Protein AF-A0A317CAL4-F1 (afdb_monomer_lite)

Radius of gyration: 33.42 Å; chains: 1; bounding box: 86×34×108 Å

Organism: NCBI:txid1481894

pLDDT: mean 88.83, std 11.54, range [47.25, 98.62]

Sequence (307 aa):
MHLQRAILRLLISVVLMLSISSIATANECLAYAHKSVEQNSRNLFNQCGFHGSQWSSDFNRWNTECNSMSGRDRRHRLQMREGFLSQCPTVAYSGAGRNYQRKLSLALLKAVQEGSLRRTELLVQAGANLSAQPQWLPASPLYTAIKSKSYHLVRFLLRNGAKSHLLANGEMNMLSLLLQSQDTNYAMFEFLLQNGANPNLLGKQADVDYPLVIAAAKGDFRSADLLLRYKADPNLYLGRSALQLAVEQDHYPLSRALIQRGANPNLGIGGKRCDGIMALDLAFRNAQERVVDLLMDNHALAQRECH

Secondary structure (DSSP, 8-state):
-HHHHHHHHHHHHHHHHHHHHHHHHHHHHHHHHHHHHHHHHHHHHTT----STT----HHHHHHHHHTS-HHHHHHHHHHHHHHHHTS-----SSS-HHHHHHHHHHHHHHHHTT-HHHHHHHHHTT--SS---TTSSS-HHHHHHHTT-HHHHHHHHHTT--TT---TTPPPHHHHHHTSSS--HHHHHHHHHTT--TT---SSTTPPPHHHHHHHTT-HHHHHHHHHTT--TT-EESEEHHHHHHHTT-HHHHHHHHHTT--TTB-GGG-BT-SS-HHHHHHHTT-HHHHHHHHTTTPPPGGGG-

Foldseek 3Di:
DVVVVVVVVVVVVVVVVVVVVVVVLLVVQLVLLVLQLVLLLLCQQLVLVDDDPSHDNDSVVSSVVSVVDDPVVSVVSSVVSVVSSVPGDDDDDDPDGPVRLVVLLQQLLVCLLVLNPPSNVVSVVVPRDQADQDQPRQFRSLLSNLLVVSVVSNVVSLVSPHDQLRTYAQDFRSLLSQLPDPDRPLVSNLVNLVSPRQQQDGHNRPPRAGNLLSCLLVLVQSSNVSSLVSPNDQLGDDQDTSLLSNLLVVSLVSNLVSLVSPNDQQQAGPRDGLYHDGSLNSCVVVVVVSSNVSCVVSPRDDSVRSD

InterPro domains:
  IPR002110 Ankyrin repeat [PF12796] (183-267)
  IPR002110 Ankyrin repeat [PS50088] (238-266)
  IPR002110 Ankyrin repeat [SM00248] (103-132)
  IPR002110 Ankyrin repeat [SM00248] (137-166)
  IPR002110 Ankyrin repeat [SM00248] (170-201)
  IPR002110 Ankyrin repeat [SM00248] (207-236)
  IPR002110 Ankyrin repeat [SM00248] (238-267)
  IPR002110 Ankyrin repeat [SM00248] (275-305)
  IPR036770 Ankyrin repeat-containing domain superfamily [G3DSA:1.25.40.20] (76-183)
  IPR036770 Ankyrin repeat-containing domain superfamily [G3DSA:1.25.40.20] (184-305)
  IPR036770 Ankyrin repeat-containing domain superfamily [SSF48403] (106-299)

Structure (mmCIF, N/CA/C/O backbone):
data_AF-A0A317CAL4-F1
#
_entry.id   AF-A0A317CAL4-F1
#
loop_
_atom_site.group_PDB
_atom_site.id
_atom_site.type_symbol
_atom_site.label_atom_id
_atom_site.label_alt_id
_atom_site.label_comp_id
_atom_site.label_asym_id
_atom_site.label_entity_id
_atom_site.label_seq_id
_atom_site.pdbx_PDB_ins_code
_atom_site.Cartn_x
_atom_site.Cartn_y
_atom_site.Cartn_z
_atom_site.occupancy
_atom_site.B_iso_or_equiv
_atom_site.auth_seq_id
_atom_site.auth_comp_id
_atom_site.auth_asym_id
_atom_site.auth_atom_id
_atom_site.pdbx_PDB_model_num
ATOM 1 N N . MET A 1 1 ? -62.251 -3.854 73.706 1.00 58.09 1 MET A N 1
ATOM 2 C CA . MET A 1 1 ? -61.411 -4.761 72.879 1.00 58.09 1 MET A CA 1
ATOM 3 C C . MET A 1 1 ? -61.603 -4.621 71.363 1.00 58.09 1 MET A C 1
ATOM 5 O O . MET A 1 1 ? -60.605 -4.684 70.655 1.00 58.09 1 MET A O 1
ATOM 9 N N . HIS A 1 2 ? -62.816 -4.418 70.828 1.00 60.06 2 HIS A N 1
ATOM 10 C CA . HIS A 1 2 ? -63.022 -4.310 69.368 1.00 60.06 2 HIS A CA 1
ATOM 11 C C . HIS A 1 2 ? -62.408 -3.052 68.722 1.00 60.06 2 HIS A C 1
ATOM 13 O O . HIS A 1 2 ? -61.830 -3.153 67.642 1.00 60.06 2 HIS A O 1
ATOM 19 N N . LEU A 1 3 ? -62.439 -1.902 69.405 1.00 60.44 3 LEU A N 1
ATOM 20 C CA . LEU A 1 3 ? -61.910 -0.637 68.876 1.00 60.44 3 LEU A CA 1
ATOM 21 C C . LEU A 1 3 ? -60.375 -0.651 68.705 1.00 60.44 3 LEU A C 1
ATOM 23 O O . LEU A 1 3 ? -59.865 -0.259 67.661 1.00 60.44 3 LEU A O 1
ATOM 27 N N . GLN A 1 4 ? -59.630 -1.198 69.674 1.00 63.25 4 GLN A N 1
ATOM 28 C CA . GLN A 1 4 ? -58.164 -1.332 69.588 1.00 63.25 4 GLN A CA 1
ATOM 29 C C . GLN A 1 4 ? -57.713 -2.280 68.466 1.00 63.25 4 GLN A C 1
ATOM 31 O O . GLN A 1 4 ? -56.724 -2.004 67.791 1.00 63.25 4 GLN A O 1
ATOM 36 N N . ARG A 1 5 ? -58.447 -3.376 68.219 1.00 70.00 5 ARG A N 1
ATOM 37 C CA . ARG A 1 5 ? -58.147 -4.301 67.111 1.00 70.00 5 ARG A CA 1
ATOM 38 C C . ARG A 1 5 ? -58.426 -3.673 65.741 1.00 70.00 5 ARG A C 1
ATOM 40 O O . ARG A 1 5 ? -57.700 -3.962 64.795 1.00 70.00 5 ARG A O 1
ATOM 47 N N . ALA A 1 6 ? -59.440 -2.812 65.638 1.00 70.12 6 ALA A N 1
ATOM 48 C CA . ALA A 1 6 ? -59.736 -2.068 64.415 1.00 70.12 6 ALA A CA 1
ATOM 49 C C . ALA A 1 6 ? -58.657 -1.013 64.113 1.00 70.12 6 ALA A C 1
ATOM 51 O O . ALA A 1 6 ? -58.163 -0.958 62.991 1.00 70.12 6 ALA A O 1
ATOM 52 N N . ILE A 1 7 ? -58.220 -0.254 65.125 1.00 72.38 7 ILE A N 1
ATOM 53 C CA . ILE A 1 7 ? -57.153 0.753 64.991 1.00 72.38 7 ILE A CA 1
ATOM 54 C C . ILE A 1 7 ? -55.815 0.097 64.617 1.00 72.38 7 ILE A C 1
ATOM 56 O O . ILE A 1 7 ? -55.132 0.575 63.717 1.00 72.38 7 ILE A O 1
ATOM 60 N N . LEU A 1 8 ? -55.464 -1.035 65.238 1.00 74.06 8 LEU A N 1
ATOM 61 C CA . LEU A 1 8 ? -54.232 -1.763 64.917 1.00 74.06 8 LEU A CA 1
ATOM 62 C C . LEU A 1 8 ? -54.233 -2.302 63.476 1.00 74.06 8 LEU A C 1
ATOM 64 O O . LEU A 1 8 ? -53.225 -2.201 62.784 1.00 74.06 8 LEU A O 1
ATOM 68 N N . ARG A 1 9 ? -55.369 -2.824 62.989 1.00 74.56 9 ARG A N 1
ATOM 69 C CA . ARG A 1 9 ? -55.514 -3.248 61.584 1.00 74.56 9 ARG A CA 1
ATOM 70 C C . ARG A 1 9 ? -55.401 -2.070 60.617 1.00 74.56 9 ARG A C 1
ATOM 72 O O . ARG A 1 9 ? -54.756 -2.213 59.581 1.00 74.56 9 ARG A O 1
ATOM 79 N N . LEU A 1 10 ? -55.969 -0.913 60.968 1.00 73.62 10 LEU A N 1
ATOM 80 C CA . LEU A 1 10 ? -55.850 0.304 60.165 1.00 73.62 10 LEU A CA 1
ATOM 81 C C . LEU A 1 10 ? -54.387 0.770 60.088 1.00 73.62 10 LEU A C 1
ATOM 83 O O . LEU A 1 10 ? -53.880 0.994 58.993 1.00 73.62 10 LEU A O 1
ATOM 87 N N . LEU A 1 11 ? -53.682 0.821 61.223 1.00 71.81 11 LEU A N 1
ATOM 88 C CA . LEU A 1 11 ? -52.267 1.203 61.297 1.00 71.81 11 LEU A CA 1
ATOM 89 C C . LEU A 1 11 ? -51.365 0.256 60.497 1.00 71.81 11 LEU A C 1
ATOM 91 O O . LEU A 1 11 ? -50.525 0.723 59.733 1.00 71.81 11 LEU A O 1
ATOM 95 N N . ILE A 1 12 ? -51.573 -1.061 60.601 1.00 73.88 12 ILE A N 1
ATOM 96 C CA . ILE A 1 12 ? -50.824 -2.050 59.810 1.00 73.88 12 ILE A CA 1
ATOM 97 C C . ILE A 1 12 ? -51.098 -1.857 58.312 1.00 73.88 12 ILE A C 1
ATOM 99 O O . ILE A 1 12 ? -50.160 -1.870 57.520 1.00 73.88 12 ILE A O 1
ATOM 103 N N . SER A 1 13 ? -52.354 -1.617 57.917 1.00 69.19 13 SER A N 1
ATOM 104 C CA . SER A 1 13 ? -52.702 -1.380 56.509 1.00 69.19 13 SER A CA 1
ATOM 105 C C . SER A 1 13 ? -52.075 -0.098 55.948 1.00 69.19 13 SER A C 1
ATOM 107 O O . SER A 1 13 ? -51.571 -0.108 54.829 1.00 69.19 13 SER A O 1
ATOM 109 N N . VAL A 1 14 ? -52.021 0.979 56.739 1.00 71.56 14 VAL A N 1
ATOM 110 C CA . VAL A 1 14 ? -51.384 2.247 56.355 1.00 71.56 14 VAL A CA 1
ATOM 111 C C . VAL A 1 14 ? -49.869 2.081 56.232 1.00 71.56 14 VAL A C 1
ATOM 113 O O . VAL A 1 14 ? -49.293 2.532 55.247 1.00 71.56 14 VAL A O 1
ATOM 116 N N . VAL A 1 15 ? -49.219 1.379 57.166 1.00 68.50 15 VAL A N 1
ATOM 117 C CA . VAL A 1 15 ? -47.773 1.100 57.099 1.00 68.50 15 VAL A CA 1
ATOM 118 C C . VAL A 1 15 ? -47.421 0.212 55.899 1.00 68.50 15 VAL A C 1
ATOM 120 O O . VAL A 1 15 ? -46.438 0.496 55.218 1.00 68.50 15 VAL A O 1
ATOM 123 N N . LEU A 1 16 ? -48.231 -0.809 55.589 1.00 59.00 16 LEU A N 1
ATOM 124 C CA . LEU A 1 16 ? -48.056 -1.632 54.383 1.00 59.00 16 LEU A CA 1
ATOM 125 C C . LEU A 1 16 ? -48.268 -0.828 53.093 1.00 59.00 16 LEU A C 1
ATOM 127 O O . LEU A 1 16 ? -47.503 -0.979 52.148 1.00 59.00 16 LEU A O 1
ATOM 131 N N . MET A 1 17 ? -49.270 0.050 53.037 1.00 55.06 17 MET A N 1
ATOM 132 C CA . MET A 1 17 ? -49.487 0.912 51.869 1.00 55.06 17 MET A CA 1
ATOM 133 C C . MET A 1 17 ? -48.325 1.892 51.663 1.00 55.06 17 MET A C 1
ATOM 135 O O . MET A 1 17 ? -47.863 2.078 50.538 1.00 55.06 17 MET A O 1
ATOM 139 N N . LEU A 1 18 ? -47.806 2.471 52.749 1.00 53.91 18 LEU A N 1
ATOM 140 C CA . LEU A 1 18 ? -46.645 3.360 52.708 1.00 53.91 18 LEU A CA 1
ATOM 141 C C . LEU A 1 18 ? -45.375 2.617 52.264 1.00 53.91 18 LEU A C 1
ATOM 143 O O . LEU A 1 18 ? -44.634 3.145 51.436 1.00 53.91 18 LEU A O 1
ATOM 147 N N . SER A 1 19 ? -45.144 1.383 52.726 1.00 55.88 19 SER A N 1
ATOM 148 C CA . SER A 1 19 ? -43.979 0.585 52.317 1.00 55.88 19 SER A CA 1
ATOM 149 C C . SER A 1 19 ? -44.072 0.066 50.878 1.00 55.88 19 SER A C 1
ATOM 151 O O . SER A 1 19 ? -43.083 0.083 50.150 1.00 55.88 19 SER A O 1
ATOM 153 N N . ILE A 1 20 ? -45.260 -0.323 50.409 1.00 61.06 20 ILE A N 1
ATOM 154 C CA . ILE A 1 20 ? -45.479 -0.696 49.002 1.00 61.06 20 ILE A CA 1
ATOM 155 C C . ILE A 1 20 ? -45.262 0.523 48.094 1.00 61.06 20 ILE A C 1
ATOM 157 O O . ILE A 1 20 ? -44.625 0.409 47.045 1.00 61.06 20 ILE A O 1
ATOM 161 N N . SER A 1 21 ? -45.730 1.703 48.515 1.00 61.78 21 SER A N 1
ATOM 162 C CA . SER A 1 21 ? -45.543 2.942 47.756 1.00 61.78 21 SER A CA 1
ATOM 163 C C . SER A 1 21 ? -44.073 3.369 47.659 1.00 61.78 21 SER A C 1
ATOM 165 O O . SER A 1 21 ? -43.652 3.830 46.601 1.00 61.78 21 SER A O 1
ATOM 167 N N . SER A 1 22 ? -43.265 3.157 48.706 1.00 61.97 22 SER A N 1
ATOM 168 C CA . SER A 1 22 ? -41.837 3.502 48.699 1.00 61.97 22 SER A CA 1
ATOM 169 C C . SER A 1 22 ? -40.988 2.534 47.867 1.00 61.97 22 SER A C 1
ATOM 171 O O . SER A 1 22 ? -40.046 2.954 47.197 1.00 61.97 22 SER A O 1
ATOM 173 N N . ILE A 1 23 ? -41.342 1.247 47.839 1.00 66.50 23 ILE A N 1
ATOM 174 C CA . ILE A 1 23 ? -40.688 0.253 46.973 1.00 66.50 23 ILE A CA 1
ATOM 175 C C . ILE A 1 23 ? -41.034 0.517 45.499 1.00 66.50 23 ILE A C 1
ATOM 177 O O . ILE A 1 23 ? -40.165 0.441 44.628 1.00 66.50 23 ILE A O 1
ATOM 181 N N . ALA A 1 24 ? -42.290 0.874 45.210 1.00 66.81 24 ALA A N 1
ATOM 182 C CA . ALA A 1 24 ? -42.723 1.218 43.859 1.00 66.81 24 ALA A CA 1
ATOM 183 C C . ALA A 1 24 ? -41.987 2.457 43.319 1.00 66.81 24 ALA A C 1
ATOM 185 O O . ALA A 1 24 ? -41.484 2.432 42.195 1.00 66.81 24 ALA A O 1
ATOM 186 N N . THR A 1 25 ? -41.845 3.516 44.124 1.00 67.38 25 THR A N 1
ATOM 187 C CA . THR A 1 25 ? -41.117 4.726 43.712 1.00 67.38 25 THR A CA 1
ATOM 188 C C . THR A 1 25 ? -39.615 4.492 43.552 1.00 67.38 25 THR A C 1
ATOM 190 O O . THR A 1 25 ? -39.025 5.039 42.619 1.00 67.38 25 THR A O 1
ATOM 193 N N . ALA A 1 26 ? -38.999 3.644 44.383 1.00 73.62 26 ALA A N 1
ATOM 194 C CA . ALA A 1 26 ? -37.596 3.257 44.235 1.00 73.62 26 ALA A CA 1
ATOM 195 C C . ALA A 1 26 ? -37.335 2.529 42.902 1.00 73.62 26 ALA A C 1
ATOM 197 O O . ALA A 1 26 ? -36.400 2.875 42.177 1.00 73.62 26 ALA A O 1
ATOM 198 N N . ASN A 1 27 ? -38.202 1.583 42.526 1.00 81.06 27 ASN A N 1
ATOM 199 C CA . ASN A 1 27 ? -38.099 0.870 41.249 1.00 81.06 27 ASN A CA 1
ATOM 200 C C . ASN A 1 27 ? -38.297 1.798 40.041 1.00 81.06 27 ASN A C 1
ATOM 202 O O . ASN A 1 27 ? -37.584 1.684 39.040 1.00 81.06 27 ASN A O 1
ATOM 206 N N . GLU A 1 28 ? -39.218 2.760 40.136 1.00 87.62 28 GLU A N 1
ATOM 207 C CA . GLU A 1 28 ? -39.400 3.776 39.095 1.00 87.62 28 GLU A CA 1
ATOM 208 C C . GLU A 1 28 ? -38.169 4.674 38.925 1.00 87.62 28 GLU A C 1
ATOM 210 O O . GLU A 1 28 ? -37.830 5.041 37.796 1.00 87.62 28 GLU A O 1
ATOM 215 N N . CYS A 1 29 ? -37.485 5.022 40.017 1.00 94.06 29 CYS A N 1
ATOM 216 C CA . CYS A 1 29 ? -36.305 5.877 39.950 1.00 94.06 29 CYS A CA 1
ATOM 217 C C . CYS A 1 29 ? -35.072 5.186 39.391 1.00 94.06 29 CYS A C 1
ATOM 219 O O . CYS A 1 29 ? -34.367 5.785 38.574 1.00 94.06 29 CYS A O 1
ATOM 221 N N . LEU A 1 30 ? -34.888 3.904 39.704 1.00 92.06 30 LEU A N 1
ATOM 222 C CA . LEU A 1 30 ? -33.886 3.079 39.036 1.00 92.06 30 LEU A CA 1
ATOM 223 C C . LEU A 1 30 ? -34.150 3.024 37.525 1.00 92.06 30 LEU A C 1
ATOM 225 O O . LEU A 1 30 ? -33.249 3.280 36.724 1.00 92.06 30 LEU A O 1
ATOM 229 N N . ALA A 1 31 ? -35.400 2.775 37.119 1.00 91.12 31 ALA A N 1
ATOM 230 C CA . ALA A 1 31 ? -35.775 2.730 35.707 1.00 91.12 31 ALA A CA 1
ATOM 231 C C . ALA A 1 31 ? -35.558 4.079 34.994 1.00 91.12 31 ALA A C 1
ATOM 233 O O . ALA A 1 31 ? -35.037 4.118 33.874 1.00 91.12 31 ALA A O 1
ATOM 234 N N . TYR A 1 32 ? -35.914 5.194 35.640 1.00 95.75 32 TYR A N 1
ATOM 235 C CA . TYR A 1 32 ? -35.657 6.539 35.121 1.00 95.75 32 TYR A CA 1
ATOM 236 C C . TYR A 1 32 ? -34.156 6.803 34.950 1.00 95.75 32 TYR A C 1
ATOM 238 O O . TYR A 1 32 ? -33.738 7.318 33.908 1.00 95.75 32 TYR A O 1
ATOM 246 N N . ALA A 1 33 ? -33.339 6.440 35.940 1.00 94.69 33 ALA A N 1
ATOM 247 C CA . ALA A 1 33 ? -31.897 6.643 35.904 1.00 94.69 33 ALA A CA 1
ATOM 248 C C . ALA A 1 33 ? -31.228 5.826 34.790 1.00 94.69 33 ALA A C 1
ATOM 250 O O . ALA A 1 33 ? -30.445 6.379 34.016 1.00 94.69 33 ALA A O 1
ATOM 251 N N . HIS A 1 34 ? -31.604 4.553 34.625 1.00 90.31 34 HIS A N 1
ATOM 252 C CA . HIS A 1 34 ? -31.101 3.717 33.532 1.00 90.31 34 HIS A CA 1
ATOM 253 C C . HIS A 1 34 ? -31.429 4.302 32.157 1.00 90.31 34 HIS A C 1
ATOM 255 O O . HIS A 1 34 ? -30.517 4.528 31.359 1.00 90.31 34 HIS A O 1
ATOM 261 N N . LYS A 1 35 ? -32.702 4.640 31.903 1.00 93.44 35 LYS A N 1
ATOM 262 C CA . LYS A 1 35 ? -33.101 5.254 30.626 1.00 93.44 35 LYS A CA 1
ATOM 263 C C . LYS A 1 35 ? -32.407 6.592 30.382 1.00 93.44 35 LYS A C 1
ATOM 265 O O . LYS A 1 35 ? -32.075 6.920 29.249 1.00 93.44 35 LYS A O 1
ATOM 270 N N . SER A 1 36 ? -32.155 7.364 31.436 1.00 95.44 36 SER A N 1
ATOM 271 C CA . SER A 1 36 ? -31.456 8.647 31.336 1.00 95.44 36 SER A CA 1
ATOM 272 C C . SER A 1 36 ? -30.011 8.495 30.859 1.00 95.44 36 SER A C 1
ATOM 274 O O . SER A 1 36 ? -29.570 9.216 29.960 1.00 95.44 36 SER A O 1
ATOM 276 N N . VAL A 1 37 ? -29.281 7.538 31.437 1.00 90.88 37 VAL A N 1
ATOM 277 C CA . VAL A 1 37 ? -27.908 7.208 31.027 1.00 90.88 37 VAL A CA 1
ATOM 278 C C . VAL A 1 37 ? -27.890 6.637 29.609 1.00 90.88 37 VAL A C 1
ATOM 280 O O . VAL A 1 37 ? -27.008 6.981 28.819 1.00 90.88 37 VAL A O 1
ATOM 283 N N . GLU A 1 38 ? -28.873 5.810 29.258 1.00 86.38 38 GLU A N 1
ATOM 284 C CA . GLU A 1 38 ? -29.031 5.251 27.914 1.00 86.38 38 GLU A CA 1
ATOM 285 C C . GLU A 1 38 ? -29.264 6.347 26.864 1.00 86.38 38 GLU A C 1
ATOM 287 O O . GLU A 1 38 ? -28.558 6.405 25.857 1.00 86.38 38 GLU A O 1
ATOM 292 N N . GLN A 1 39 ? -30.186 7.277 27.117 1.00 92.56 39 GLN A N 1
ATOM 293 C CA . GLN A 1 39 ? -30.444 8.413 26.232 1.00 92.56 39 GLN A CA 1
ATOM 294 C C . GLN A 1 39 ? -29.205 9.300 26.078 1.00 92.56 39 GLN A C 1
ATOM 296 O O . GLN A 1 39 ? -28.865 9.692 24.962 1.00 92.56 39 GLN A O 1
ATOM 301 N N . ASN A 1 40 ? -28.465 9.566 27.159 1.00 90.69 40 ASN A N 1
ATOM 302 C CA . ASN A 1 40 ? -27.191 10.276 27.059 1.00 90.69 40 ASN A CA 1
ATOM 303 C C . ASN A 1 40 ? -26.145 9.498 26.250 1.00 90.69 40 ASN A C 1
ATOM 305 O O . ASN A 1 40 ? -25.408 10.080 25.456 1.00 90.69 40 ASN A O 1
ATOM 309 N N . SER A 1 41 ? -26.113 8.176 26.394 1.00 82.50 41 SER A N 1
ATOM 310 C CA . SER A 1 41 ? -25.249 7.319 25.586 1.00 82.50 41 SER A CA 1
ATOM 311 C C . SER A 1 41 ? -25.620 7.402 24.106 1.00 82.50 41 SER A C 1
ATOM 313 O O . SER A 1 41 ? -24.720 7.517 23.281 1.00 82.50 41 SER A O 1
ATOM 315 N N . ARG A 1 42 ? -26.916 7.451 23.765 1.00 82.50 42 ARG A N 1
ATOM 316 C CA . ARG A 1 42 ? -27.412 7.680 22.396 1.00 82.50 42 ARG A CA 1
ATOM 317 C C . ARG A 1 42 ? -27.062 9.070 21.871 1.00 82.50 42 ARG A C 1
ATOM 319 O O . ARG A 1 42 ? -26.626 9.175 20.732 1.00 82.50 42 ARG A O 1
ATOM 326 N N . ASN A 1 43 ? -27.170 10.111 22.695 1.00 84.25 43 ASN A N 1
ATOM 327 C CA . ASN A 1 43 ? -26.773 11.478 22.343 1.00 84.25 43 ASN A CA 1
ATOM 328 C C . ASN A 1 43 ? -25.281 11.547 21.966 1.00 84.25 43 ASN A C 1
ATOM 330 O O . ASN A 1 43 ? -24.909 12.069 20.913 1.00 84.25 43 ASN A O 1
ATOM 334 N N . LEU A 1 44 ? -24.426 10.929 22.789 1.00 75.56 44 LEU A N 1
ATOM 335 C CA . LEU A 1 44 ? -22.987 10.824 22.537 1.00 75.56 44 LEU A CA 1
ATOM 336 C C . LEU A 1 44 ? -22.666 9.899 21.348 1.00 75.56 44 LEU A C 1
ATOM 338 O O . LEU A 1 44 ? -21.781 10.206 20.547 1.00 75.56 44 LEU A O 1
ATOM 342 N N . PHE A 1 45 ? -23.377 8.775 21.210 1.00 66.31 45 PHE A N 1
ATOM 343 C CA . PHE A 1 45 ? -23.220 7.809 20.117 1.00 66.31 45 PHE A CA 1
ATOM 344 C C . PHE A 1 45 ? -23.586 8.433 18.764 1.00 66.31 45 PHE A C 1
ATOM 346 O O . PHE A 1 45 ? -22.801 8.348 17.819 1.00 66.31 45 PHE A O 1
ATOM 353 N N . ASN A 1 46 ? -24.702 9.156 18.684 1.00 68.56 46 ASN A N 1
ATOM 354 C CA . ASN A 1 46 ? -25.177 9.813 17.467 1.00 68.56 46 ASN A CA 1
ATOM 355 C C . ASN A 1 46 ? -24.566 11.212 17.232 1.00 68.56 46 ASN A C 1
ATOM 357 O O . ASN A 1 46 ? -24.853 11.806 16.199 1.00 68.56 46 ASN A O 1
ATOM 361 N N . GLN A 1 47 ? -23.649 11.695 18.091 1.00 69.06 47 GLN A N 1
ATOM 362 C CA . GLN A 1 47 ? -23.083 13.063 18.027 1.00 69.06 47 GLN A CA 1
ATOM 363 C C . GLN A 1 47 ? -24.169 14.116 17.775 1.00 69.06 47 GLN A C 1
ATOM 365 O O . GLN A 1 47 ? -24.019 15.000 16.938 1.00 69.06 47 GLN A O 1
ATOM 370 N N . CYS A 1 48 ? -25.274 14.030 18.507 1.00 78.44 48 CYS A N 1
ATOM 371 C CA . CYS A 1 48 ? -26.370 14.969 18.305 1.00 78.44 48 CYS A CA 1
ATOM 372 C C . CYS A 1 48 ? -26.024 16.398 18.749 1.00 78.44 48 CYS A C 1
ATOM 374 O O . CYS A 1 48 ? -26.743 17.335 18.430 1.00 78.44 48 CYS A O 1
ATOM 376 N N . GLY A 1 49 ? -24.943 16.560 19.521 1.00 80.06 49 GLY A N 1
ATOM 377 C CA . GLY A 1 49 ? -24.480 17.853 20.015 1.00 80.06 49 GLY A CA 1
ATOM 378 C C . GLY A 1 49 ? -25.259 18.379 21.220 1.00 80.06 49 GLY A C 1
ATOM 379 O O . GLY A 1 49 ? -24.951 19.468 21.694 1.00 80.06 49 GLY A O 1
ATOM 380 N N . PHE A 1 50 ? -26.225 17.629 21.761 1.00 87.94 50 PHE A N 1
ATOM 381 C CA . PHE A 1 50 ? -26.969 18.089 22.928 1.00 87.94 50 PHE A CA 1
ATOM 382 C C . PHE A 1 50 ? -26.101 18.036 24.191 1.00 87.94 50 PHE A C 1
ATOM 384 O O . PHE A 1 50 ? -25.379 17.070 24.439 1.00 87.94 50 PHE A O 1
ATOM 391 N N . HIS A 1 51 ? -26.174 19.077 25.012 1.00 85.81 51 HIS A N 1
ATOM 392 C CA . HIS A 1 51 ? -25.368 19.239 26.220 1.00 85.81 51 HIS A CA 1
ATOM 393 C C . HIS A 1 51 ? -26.181 19.916 27.332 1.00 85.81 51 HIS A C 1
ATOM 395 O O . HIS A 1 51 ? -27.323 20.326 27.129 1.00 85.81 51 HIS A O 1
ATOM 401 N N . GLY A 1 52 ? -25.595 20.052 28.523 1.00 88.62 52 GLY A N 1
ATOM 402 C CA . GLY A 1 52 ? -26.238 20.674 29.684 1.00 88.62 52 GLY A CA 1
ATOM 403 C C . GLY A 1 52 ? -26.812 19.660 30.674 1.00 88.62 52 GLY A C 1
ATOM 404 O O . GLY A 1 52 ? -26.547 18.463 30.596 1.00 88.62 52 GLY A O 1
ATOM 405 N N . SER A 1 53 ? -27.597 20.141 31.638 1.00 89.00 53 SER A N 1
ATOM 406 C CA . SER A 1 53 ? -28.044 19.346 32.793 1.00 89.00 53 SER A CA 1
ATOM 407 C C . SER A 1 53 ? -28.929 18.146 32.446 1.00 89.00 53 SER A C 1
ATOM 409 O O . SER A 1 53 ? -29.023 17.234 33.259 1.00 89.00 53 SER A O 1
ATOM 411 N N . GLN A 1 54 ? -29.532 18.122 31.253 1.00 90.00 54 GLN A N 1
ATOM 412 C CA . GLN A 1 54 ? -30.372 17.023 30.761 1.00 90.00 54 GLN A CA 1
ATOM 413 C C . GLN A 1 54 ? -29.559 15.829 30.215 1.00 90.00 54 GLN A C 1
ATOM 415 O O . GLN A 1 54 ? -30.121 14.762 29.963 1.00 90.00 54 GLN A O 1
ATOM 420 N N . TRP A 1 55 ? -28.240 15.979 30.061 1.00 92.56 55 TRP A N 1
ATOM 421 C CA . TRP A 1 55 ? -27.364 15.008 29.406 1.00 92.56 55 TRP A CA 1
ATOM 422 C C . TRP A 1 55 ? -26.165 14.683 30.300 1.00 92.56 55 TRP A C 1
ATOM 424 O O . TRP A 1 55 ? -25.240 15.477 30.455 1.00 92.56 55 TRP A O 1
ATOM 434 N N . SER A 1 56 ? -26.196 13.513 30.940 1.00 88.88 56 SER A N 1
ATOM 435 C CA . SER A 1 56 ? -25.159 13.058 31.868 1.00 88.88 56 SER A CA 1
ATOM 436 C C . SER A 1 56 ? -25.067 11.535 31.887 1.00 88.88 56 SER A C 1
ATOM 438 O O . SER A 1 56 ? -26.078 10.841 31.759 1.00 88.88 56 SER A O 1
ATOM 440 N N . SER A 1 57 ? -23.854 11.013 32.069 1.00 86.69 57 SER A N 1
ATOM 441 C CA . SER A 1 57 ? -23.591 9.586 32.285 1.00 86.69 57 SER A CA 1
ATOM 442 C C . SER A 1 57 ? -23.653 9.172 33.760 1.00 86.69 57 SER A C 1
ATOM 444 O O . SER A 1 57 ? -23.457 7.999 34.058 1.00 86.69 57 SER A O 1
ATOM 446 N N . ASP A 1 58 ? -23.876 10.110 34.683 1.00 90.19 58 ASP A N 1
ATOM 447 C CA . ASP A 1 58 ? -23.898 9.838 36.121 1.00 90.19 58 ASP A CA 1
ATOM 448 C C . ASP A 1 58 ? -25.246 9.242 36.549 1.00 90.19 58 ASP A C 1
ATOM 450 O O . ASP A 1 58 ? -26.255 9.938 36.678 1.00 90.19 58 ASP A O 1
ATOM 454 N N . PHE A 1 59 ? -25.257 7.928 36.771 1.00 93.00 59 PHE A N 1
ATOM 455 C CA . PHE A 1 59 ? -26.434 7.196 37.231 1.00 93.00 59 PHE A CA 1
ATOM 456 C C . PHE A 1 59 ? -26.940 7.680 38.598 1.00 93.00 59 PHE A C 1
ATOM 458 O O . PHE A 1 59 ? -28.145 7.860 38.781 1.00 93.00 59 PHE A O 1
ATOM 465 N N . ASN A 1 60 ? -26.036 7.915 39.554 1.00 90.25 60 ASN A N 1
ATOM 466 C CA . ASN A 1 60 ? -26.397 8.265 40.929 1.00 90.25 60 ASN A CA 1
ATOM 467 C C . ASN A 1 60 ? -27.034 9.651 40.996 1.00 90.25 60 ASN A C 1
ATOM 469 O O . ASN A 1 60 ? -27.997 9.856 41.743 1.00 90.25 60 ASN A O 1
ATOM 473 N N . ARG A 1 61 ? -26.561 10.576 40.155 1.00 94.38 61 ARG A N 1
ATOM 474 C CA . ARG A 1 61 ? -27.207 11.872 39.952 1.00 94.38 61 ARG A CA 1
ATOM 475 C C . ARG A 1 61 ? -28.652 11.706 39.487 1.00 94.38 61 ARG A C 1
ATOM 477 O O . ARG A 1 61 ? -29.541 12.295 40.094 1.00 94.38 61 ARG A O 1
ATOM 484 N N . TRP A 1 62 ? -28.903 10.896 38.455 1.00 94.88 62 TRP A N 1
ATOM 485 C CA . TRP A 1 62 ? -30.262 10.691 37.941 1.00 94.88 62 TRP A CA 1
ATOM 486 C C . TRP A 1 62 ? -31.187 10.015 38.947 1.00 94.88 62 TRP A C 1
ATOM 488 O O . TRP A 1 62 ? -32.356 10.387 39.050 1.00 94.88 62 TRP A O 1
ATOM 498 N N . ASN A 1 63 ? -30.664 9.044 39.693 1.00 93.25 63 ASN A N 1
ATOM 499 C CA . ASN A 1 63 ? -31.424 8.352 40.725 1.00 93.25 63 ASN A CA 1
ATOM 500 C C . ASN A 1 63 ? -31.800 9.310 41.868 1.00 93.25 63 ASN A C 1
ATOM 502 O O . ASN A 1 63 ? -32.939 9.314 42.326 1.00 93.25 63 ASN A O 1
ATOM 506 N N . THR A 1 64 ? -30.874 10.186 42.271 1.00 92.44 64 THR A N 1
ATOM 507 C CA . THR A 1 64 ? -31.128 11.227 43.280 1.00 92.44 64 THR A CA 1
ATOM 508 C C . THR A 1 64 ? -32.143 12.256 42.787 1.00 92.44 64 THR A C 1
ATOM 510 O O . THR A 1 64 ? -33.115 12.539 43.483 1.00 92.44 64 THR A O 1
ATOM 513 N N . GLU A 1 65 ? -31.963 12.777 41.571 1.00 92.88 65 GLU A N 1
ATOM 514 C CA . GLU A 1 65 ? -32.870 13.758 40.964 1.00 92.88 65 GLU A CA 1
ATOM 515 C C . GLU A 1 65 ? -34.285 13.192 40.786 1.00 92.88 65 GLU A C 1
ATOM 517 O O . GLU A 1 65 ? -35.271 13.902 40.944 1.00 92.88 65 GLU A O 1
ATOM 522 N N . CYS A 1 66 ? -34.421 11.894 40.510 1.00 94.44 66 CYS A N 1
ATOM 523 C CA . CYS A 1 66 ? -35.728 11.259 40.384 1.00 94.44 66 CYS A CA 1
ATOM 524 C C . CYS A 1 66 ? -36.587 11.361 41.652 1.00 94.44 66 CYS A C 1
ATOM 526 O O . CYS A 1 66 ? -37.809 11.539 41.557 1.00 94.44 66 CYS A O 1
ATOM 528 N N . ASN A 1 67 ? -35.962 11.291 42.829 1.00 89.19 67 ASN A N 1
ATOM 529 C CA . ASN A 1 67 ? -36.671 11.350 44.106 1.00 89.19 67 ASN A CA 1
ATOM 530 C C . ASN A 1 67 ? -37.312 12.720 44.368 1.00 89.19 67 ASN A C 1
ATOM 532 O O . ASN A 1 67 ? -38.280 12.792 45.119 1.00 89.19 67 ASN A O 1
ATOM 536 N N . SER A 1 68 ? -36.832 13.790 43.725 1.00 89.88 68 SER A N 1
ATOM 537 C CA . SER A 1 68 ? -37.425 15.129 43.828 1.00 89.88 68 SER A CA 1
ATOM 538 C C . SER A 1 68 ? -38.462 15.437 42.739 1.00 89.88 68 SER A C 1
ATOM 540 O O . SER A 1 68 ? -39.019 16.532 42.721 1.00 89.88 68 SER A O 1
ATOM 542 N N . MET A 1 69 ? -38.744 14.491 41.834 1.00 89.81 69 MET A N 1
ATOM 543 C CA . MET A 1 69 ? -39.641 14.690 40.691 1.00 89.81 69 MET A CA 1
ATOM 544 C C . MET A 1 69 ? -40.933 13.884 40.796 1.00 89.81 69 MET A C 1
ATOM 546 O O . MET A 1 69 ? -40.924 12.711 41.179 1.00 89.81 69 MET A O 1
ATOM 550 N N . SER A 1 70 ? -42.037 14.476 40.328 1.00 92.06 70 SER A N 1
ATOM 551 C CA . SER A 1 70 ? -43.295 13.751 40.152 1.00 92.06 70 SER A CA 1
ATOM 552 C C . SER A 1 70 ? -43.187 12.709 39.028 1.00 92.06 70 SER A C 1
ATOM 554 O O . SER A 1 70 ? -42.405 12.853 38.083 1.00 92.06 70 SER A O 1
ATOM 556 N N . GLY A 1 71 ? -44.030 11.671 39.062 1.00 89.31 71 GLY A N 1
ATOM 557 C CA . GLY A 1 71 ? -44.085 10.670 37.987 1.00 89.31 71 GLY A CA 1
ATOM 558 C C . GLY A 1 71 ? -44.407 11.263 36.606 1.00 89.31 71 GLY A C 1
ATOM 559 O O . GLY A 1 71 ? -43.960 10.740 35.583 1.00 89.31 71 GLY A O 1
ATOM 560 N N . ARG A 1 72 ? -45.148 12.382 36.561 1.00 91.69 72 ARG A N 1
ATOM 561 C CA . ARG A 1 72 ? -45.445 13.119 35.323 1.00 91.69 72 ARG A CA 1
ATOM 562 C C . ARG A 1 72 ? -44.179 13.768 34.754 1.00 91.69 72 ARG A C 1
ATOM 564 O O . ARG A 1 72 ? -43.913 13.604 33.565 1.00 91.69 72 ARG A O 1
ATOM 571 N N . ASP A 1 73 ? -43.379 14.413 35.599 1.00 93.88 73 ASP A N 1
ATOM 572 C CA . ASP A 1 73 ? -42.151 15.102 35.180 1.00 93.88 73 ASP A CA 1
ATOM 573 C C . ASP A 1 73 ? -41.086 14.123 34.684 1.00 93.88 73 ASP A C 1
ATOM 575 O O . ASP A 1 73 ? -40.450 14.364 33.656 1.00 93.88 73 ASP A O 1
ATOM 579 N N . ARG A 1 74 ? -40.945 12.970 35.355 1.00 93.94 74 ARG A N 1
ATOM 580 C CA . ARG A 1 74 ? -40.043 11.883 34.928 1.00 93.94 74 ARG A CA 1
ATOM 581 C C . ARG A 1 74 ? -40.340 11.450 33.491 1.00 93.94 74 ARG A C 1
ATOM 583 O O . ARG A 1 74 ? -39.436 11.383 32.657 1.00 93.94 74 ARG A O 1
ATOM 590 N N . ARG A 1 75 ? -41.618 11.184 33.189 1.00 94.38 75 ARG A N 1
ATOM 591 C CA . ARG A 1 75 ? -42.061 10.789 31.842 1.00 94.38 75 ARG A CA 1
ATOM 592 C C . ARG A 1 75 ? -41.825 11.897 30.824 1.00 94.38 75 ARG A C 1
ATOM 594 O O . ARG A 1 75 ? -41.291 11.618 29.754 1.00 94.38 75 ARG A O 1
ATOM 601 N N . HIS A 1 76 ? -42.165 13.134 31.177 1.00 95.38 76 HIS A N 1
ATOM 602 C CA . HIS A 1 76 ? -41.986 14.280 30.294 1.00 95.38 76 HIS A CA 1
ATOM 603 C C . HIS A 1 76 ? -40.513 14.485 29.907 1.00 95.38 76 HIS A C 1
ATOM 605 O O . HIS A 1 76 ? -40.201 14.620 28.727 1.00 95.38 76 HIS A O 1
ATOM 611 N N . ARG A 1 77 ? -39.581 14.411 30.866 1.00 95.25 77 ARG A N 1
ATOM 612 C CA . ARG A 1 77 ? -38.139 14.560 30.595 1.00 95.25 77 ARG A CA 1
ATOM 613 C C . ARG A 1 77 ? -37.557 13.431 29.748 1.00 95.25 77 ARG A C 1
ATOM 615 O O . ARG A 1 77 ? -36.693 13.679 28.908 1.00 95.25 77 ARG A O 1
ATOM 622 N N . LEU A 1 78 ? -38.009 12.192 29.952 1.00 96.56 78 LEU A N 1
ATOM 623 C CA . LEU A 1 78 ? -37.624 11.068 29.092 1.00 96.56 78 LEU A CA 1
ATOM 624 C C . LEU A 1 78 ? -38.136 11.265 27.659 1.00 96.56 78 LEU A C 1
ATOM 626 O O . LEU A 1 78 ? -37.362 11.105 26.721 1.00 96.56 78 LEU A O 1
ATOM 630 N N . GLN A 1 79 ? -39.402 11.656 27.483 1.00 96.44 79 GLN A N 1
ATOM 631 C CA . GLN A 1 79 ? -39.980 11.919 26.159 1.00 96.44 79 GLN A CA 1
ATOM 632 C C . GLN A 1 79 ? -39.312 13.097 25.451 1.00 96.44 79 GLN A C 1
ATOM 634 O O . GLN A 1 79 ? -39.028 13.005 24.264 1.00 96.44 79 GLN A O 1
ATOM 639 N N . MET A 1 80 ? -39.013 14.177 26.172 1.00 95.06 80 MET A N 1
ATOM 640 C CA . MET A 1 80 ? -38.304 15.332 25.624 1.00 95.06 80 MET A CA 1
ATOM 641 C C . MET A 1 80 ? -36.928 14.929 25.073 1.00 95.06 80 MET A C 1
ATOM 643 O O . MET A 1 80 ? -36.605 15.250 23.930 1.00 95.06 80 MET A O 1
ATOM 647 N N . ARG A 1 81 ? -36.147 14.152 25.837 1.00 95.25 81 ARG A N 1
ATOM 648 C CA . ARG A 1 81 ? -34.852 13.638 25.366 1.00 95.25 81 ARG A CA 1
ATOM 649 C C . ARG A 1 81 ? -35.004 12.692 24.188 1.00 95.25 81 ARG A C 1
ATOM 651 O O . ARG A 1 81 ? -34.193 12.747 23.273 1.00 95.25 81 ARG A O 1
ATOM 658 N N . GLU A 1 82 ? -36.044 11.867 24.180 1.00 93.88 82 GLU A N 1
ATOM 659 C CA . GLU A 1 82 ? -36.339 10.993 23.045 1.00 93.88 82 GLU A CA 1
ATOM 660 C C . GLU A 1 82 ? -36.660 11.798 21.779 1.00 93.88 82 GLU A C 1
ATOM 662 O O . GLU A 1 82 ? -36.145 11.494 20.707 1.00 93.88 82 GLU A O 1
ATOM 667 N N . GLY A 1 83 ? -37.434 12.877 21.921 1.00 93.81 83 GLY A N 1
ATOM 668 C CA . GLY A 1 83 ? -37.735 13.819 20.847 1.00 93.81 83 GLY A CA 1
ATOM 669 C C . GLY A 1 83 ? -36.474 14.467 20.280 1.00 93.81 83 GLY A C 1
ATOM 670 O O . GLY A 1 83 ? -36.286 14.466 19.066 1.00 93.81 83 GLY A O 1
ATOM 671 N N . PHE A 1 84 ? -35.558 14.926 21.137 1.00 91.69 84 PHE A N 1
ATOM 672 C CA . PHE A 1 84 ? -34.252 15.415 20.690 1.00 91.69 84 PHE A CA 1
ATOM 673 C C . PHE A 1 84 ? -33.441 14.327 19.976 1.00 91.69 84 PHE A C 1
ATOM 675 O O . PHE A 1 84 ? -32.917 14.560 18.890 1.00 91.69 84 PHE A O 1
ATOM 682 N N . LEU A 1 85 ? -33.388 13.114 20.534 1.00 88.56 85 LEU A N 1
ATOM 683 C CA . LEU A 1 85 ? -32.645 12.000 19.940 1.00 88.56 85 LEU A CA 1
ATOM 684 C C . LEU A 1 85 ? -33.187 11.556 18.581 1.00 88.56 85 LEU A C 1
ATOM 686 O O . LEU A 1 85 ? -32.415 11.088 17.745 1.00 88.56 85 LEU A O 1
ATOM 690 N N . SER A 1 86 ? -34.493 11.699 18.354 1.00 88.06 86 SER A N 1
ATOM 691 C CA . SER A 1 86 ? -35.128 11.364 17.076 1.00 88.06 86 SER A CA 1
ATOM 692 C C . SER A 1 86 ? -34.669 12.260 15.920 1.00 88.06 86 SER A C 1
ATOM 694 O O . SER A 1 86 ? -34.740 11.854 14.766 1.00 88.06 86 SER A O 1
ATOM 696 N N . GLN A 1 87 ? -34.150 13.452 16.230 1.00 85.06 87 GLN A N 1
ATOM 697 C CA . GLN A 1 87 ? -33.648 14.422 15.254 1.00 85.06 87 GLN A CA 1
ATOM 698 C C . GLN A 1 87 ? -32.149 14.243 14.968 1.00 85.06 87 GLN A C 1
ATOM 700 O O . GLN A 1 87 ? -31.580 14.971 14.156 1.00 85.06 87 GLN A O 1
ATOM 705 N N . CYS A 1 88 ? -31.482 13.297 15.637 1.00 78.44 88 CYS A N 1
ATOM 706 C CA . CYS A 1 88 ? -30.060 13.072 15.434 1.00 78.44 88 CYS A CA 1
ATOM 707 C C . CYS A 1 88 ? -29.769 12.388 14.097 1.00 78.44 88 CYS A C 1
ATOM 709 O 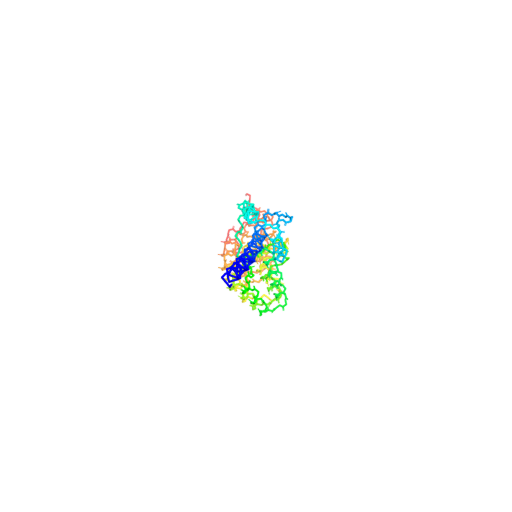O . CYS A 1 88 ? -30.484 11.457 13.717 1.00 78.44 88 CYS A O 1
ATOM 711 N N . PRO A 1 89 ? -28.648 12.730 13.440 1.00 65.50 89 PRO A N 1
ATOM 712 C CA . PRO A 1 89 ? -28.184 11.976 12.288 1.00 65.50 89 PRO A CA 1
ATOM 713 C C . PRO A 1 89 ? -27.898 10.523 12.691 1.00 65.50 89 PRO A C 1
ATOM 715 O O . PRO A 1 89 ? -27.145 10.247 13.629 1.00 65.50 89 PRO A O 1
ATOM 718 N N . THR A 1 90 ? -28.505 9.575 11.976 1.00 57.94 90 THR A N 1
ATOM 719 C CA . THR A 1 90 ? -28.253 8.144 12.155 1.00 57.94 90 THR A CA 1
ATOM 720 C C . THR A 1 90 ? -26.863 7.823 11.626 1.00 57.94 90 THR A C 1
ATOM 722 O O . THR A 1 90 ? -26.651 7.800 10.413 1.00 57.94 90 THR A O 1
ATOM 725 N N . VAL A 1 91 ? -25.905 7.573 12.520 1.00 54.19 91 VAL A N 1
ATOM 726 C CA . VAL A 1 91 ? -24.575 7.114 12.111 1.00 54.19 91 VAL A CA 1
ATOM 727 C C . VAL A 1 91 ? -24.443 5.635 12.436 1.00 54.19 91 VAL A C 1
ATOM 729 O O . VAL A 1 91 ? -24.416 5.240 13.600 1.00 54.19 91 VAL A O 1
ATOM 732 N N . ALA A 1 92 ? -24.387 4.810 11.392 1.00 47.25 92 ALA A N 1
ATOM 733 C CA . ALA A 1 92 ? -24.166 3.379 11.517 1.00 47.25 92 ALA A CA 1
ATOM 734 C C . ALA A 1 92 ? -22.724 3.125 11.985 1.00 47.25 92 ALA A C 1
ATOM 736 O O . ALA A 1 92 ? -21.792 3.077 11.185 1.00 47.25 92 ALA A O 1
ATOM 737 N N . TYR A 1 93 ? -22.537 2.969 13.294 1.00 51.56 93 TYR A N 1
ATOM 738 C CA . TYR A 1 93 ? -21.324 2.397 13.865 1.00 51.56 93 TYR A CA 1
ATOM 739 C C . TYR A 1 93 ? -21.677 1.132 14.640 1.00 51.56 93 TYR A C 1
ATOM 741 O O . TYR A 1 93 ? -22.669 1.077 15.363 1.00 51.56 93 TYR A O 1
ATOM 749 N N . SER A 1 94 ? -20.852 0.107 14.457 1.00 53.47 94 SER A N 1
ATOM 750 C CA . SER A 1 94 ? -20.929 -1.208 15.085 1.00 53.47 94 SER A CA 1
ATOM 751 C C . SER A 1 94 ? -20.991 -1.114 16.616 1.00 53.47 94 SER A C 1
ATOM 753 O O . SER A 1 94 ? -19.943 -1.086 17.245 1.00 53.47 94 SER A O 1
ATOM 755 N N . GLY A 1 95 ? -22.189 -1.031 17.209 1.00 48.56 95 GLY A N 1
ATOM 756 C CA . GLY A 1 95 ? -22.531 -1.288 18.626 1.00 48.56 95 GLY A CA 1
ATOM 757 C C . GLY A 1 95 ? -21.840 -0.472 19.739 1.00 48.56 95 GLY A C 1
ATOM 758 O O . GLY A 1 95 ? -22.359 -0.385 20.848 1.00 48.56 95 GLY A O 1
ATOM 759 N N . ALA A 1 96 ? -20.696 0.151 19.475 1.00 54.41 96 ALA A N 1
ATOM 760 C CA . ALA A 1 96 ? -19.848 0.858 20.415 1.00 54.41 96 ALA A CA 1
ATOM 761 C C . ALA A 1 96 ? -20.059 2.373 20.294 1.00 54.41 96 ALA A C 1
ATOM 763 O O . ALA A 1 96 ? -19.876 2.957 19.226 1.00 54.41 96 ALA A O 1
ATOM 764 N N . GLY A 1 97 ? -20.368 3.035 21.417 1.00 59.38 97 GLY A N 1
ATOM 765 C CA . GLY A 1 97 ? -20.256 4.494 21.590 1.00 59.38 97 GLY A CA 1
ATOM 766 C C . GLY A 1 97 ? -19.017 5.072 20.896 1.00 59.38 97 GLY A C 1
ATOM 767 O O . GLY A 1 97 ? -17.935 4.525 21.091 1.00 59.38 97 GLY A O 1
ATOM 768 N N . ARG A 1 98 ? -19.099 6.208 20.179 1.00 59.78 98 ARG A N 1
ATOM 769 C CA . ARG A 1 98 ? -17.909 6.846 19.556 1.00 59.78 98 ARG A CA 1
ATOM 770 C C . ARG A 1 98 ? -16.746 7.057 20.535 1.00 59.78 98 ARG A C 1
ATOM 772 O O . ARG A 1 98 ? -15.592 6.879 20.159 1.00 59.78 98 ARG A O 1
ATOM 779 N N . ASN A 1 99 ? -17.035 7.365 21.803 1.00 73.00 99 ASN A N 1
ATOM 780 C CA . ASN A 1 99 ? -16.018 7.484 22.855 1.00 73.00 99 ASN A CA 1
ATOM 781 C C . ASN A 1 99 ? -15.363 6.141 23.209 1.00 73.00 99 ASN A C 1
ATOM 783 O O . ASN A 1 99 ? -14.156 6.087 23.441 1.00 73.00 99 ASN A O 1
ATOM 787 N N . TYR A 1 100 ? -16.146 5.062 23.246 1.00 76.75 100 TYR A N 1
ATOM 788 C CA . TYR A 1 100 ? -15.633 3.715 23.484 1.00 76.75 100 TYR A CA 1
ATOM 789 C C . TYR A 1 100 ? -14.810 3.235 22.286 1.00 76.75 100 TYR A C 1
ATOM 791 O O . TYR A 1 100 ? -13.675 2.802 22.465 1.00 76.75 100 TYR A O 1
ATOM 799 N N . GLN A 1 101 ? -15.302 3.454 21.064 1.00 81.19 101 GLN A N 1
ATOM 800 C CA . GLN A 1 101 ? -14.574 3.122 19.844 1.00 81.19 101 GLN A CA 1
ATOM 801 C C . GLN A 1 101 ? -13.259 3.897 19.725 1.00 81.19 101 GLN A C 1
ATOM 803 O O . GLN A 1 101 ? -12.238 3.323 19.358 1.00 81.19 101 GLN A O 1
ATOM 808 N N . ARG A 1 102 ? -13.241 5.184 20.098 1.00 86.12 102 ARG A N 1
ATOM 809 C CA . ARG A 1 102 ? -12.006 5.978 20.143 1.00 86.12 102 ARG A CA 1
ATOM 810 C C . ARG A 1 102 ? -10.972 5.365 21.087 1.00 86.12 102 ARG A C 1
ATOM 812 O O . ARG A 1 102 ? -9.812 5.229 20.705 1.00 86.12 102 ARG A O 1
ATOM 819 N N . LYS A 1 103 ? -11.391 4.965 22.294 1.00 89.31 103 LYS A N 1
ATOM 820 C CA . LYS A 1 103 ? -10.518 4.281 23.263 1.00 89.31 103 LYS A CA 1
ATOM 821 C C . LYS A 1 103 ? -10.010 2.948 22.712 1.00 89.31 103 LYS A C 1
ATOM 823 O O . LYS A 1 103 ? -8.810 2.700 22.781 1.00 89.31 103 LYS A O 1
ATOM 828 N N . LEU A 1 104 ? -10.891 2.135 22.124 1.00 92.50 104 LEU A N 1
ATOM 829 C CA . LEU A 1 104 ? -10.527 0.850 21.526 1.00 92.50 104 LEU A CA 1
ATOM 830 C C . LEU A 1 104 ? -9.536 1.005 20.371 1.00 92.50 104 LEU A C 1
ATOM 832 O O . LEU A 1 104 ? -8.525 0.317 20.361 1.00 92.50 104 LEU A O 1
ATOM 836 N N . SER A 1 105 ? -9.767 1.923 19.431 1.00 93.75 105 SER A N 1
ATOM 837 C CA . SER A 1 105 ? -8.864 2.140 18.293 1.00 93.75 105 SER A CA 1
ATOM 838 C C . SER A 1 105 ? -7.491 2.667 18.724 1.00 93.75 105 SER A C 1
ATOM 840 O O . SER A 1 105 ? -6.480 2.233 18.178 1.00 93.75 105 SER A O 1
ATOM 842 N N . LEU A 1 106 ? -7.426 3.561 19.721 1.00 96.19 106 LEU A N 1
ATOM 843 C CA . LEU A 1 106 ? -6.148 4.030 20.275 1.00 96.19 106 LEU A CA 1
ATOM 844 C C . LEU A 1 106 ? -5.405 2.911 21.015 1.00 96.19 106 LEU A C 1
ATOM 846 O O . LEU A 1 106 ? -4.203 2.736 20.819 1.00 96.19 106 LEU A O 1
ATOM 850 N N . ALA A 1 107 ? -6.116 2.127 21.830 1.00 97.44 107 ALA A N 1
ATOM 851 C CA . ALA A 1 107 ? -5.542 0.973 22.515 1.00 97.44 107 ALA A CA 1
ATOM 852 C C . ALA A 1 107 ? -5.067 -0.096 21.520 1.00 97.44 107 ALA A C 1
ATOM 854 O O . ALA A 1 107 ? -4.003 -0.679 21.715 1.00 97.44 107 ALA A O 1
ATOM 855 N N . LEU A 1 108 ? -5.822 -0.318 20.438 1.00 98.25 108 LEU A N 1
ATOM 856 C CA . LEU A 1 108 ? -5.480 -1.256 19.370 1.00 98.25 108 LEU A CA 1
ATOM 857 C C . LEU A 1 108 ? -4.202 -0.814 18.672 1.00 98.25 108 LEU A C 1
ATOM 859 O O . LEU A 1 108 ? -3.283 -1.615 18.525 1.00 98.25 108 LEU A O 1
ATOM 863 N N . LEU A 1 109 ? -4.123 0.462 18.287 1.00 98.31 109 LEU A N 1
ATOM 864 C CA . LEU A 1 109 ? -2.925 1.015 17.672 1.00 98.31 109 LEU A CA 1
ATOM 865 C C . LEU A 1 109 ? -1.710 0.841 18.592 1.00 98.31 109 LEU A C 1
ATOM 867 O O . LEU A 1 109 ? -0.671 0.371 18.139 1.00 98.31 109 LEU A O 1
ATOM 871 N N . LYS A 1 110 ? -1.851 1.133 19.891 1.00 98.31 110 LYS A N 1
ATOM 872 C CA . LYS A 1 110 ? -0.775 0.949 20.873 1.00 98.31 110 LYS A CA 1
ATOM 873 C C . LYS A 1 110 ? -0.347 -0.517 21.011 1.00 98.31 110 LYS A C 1
ATOM 875 O O . LYS A 1 110 ? 0.845 -0.799 20.986 1.00 98.31 110 LYS A O 1
ATOM 880 N N . ALA A 1 111 ? -1.296 -1.451 21.086 1.00 98.50 111 ALA A N 1
ATOM 881 C CA . ALA A 1 111 ? -1.003 -2.885 21.132 1.00 98.50 111 ALA A CA 1
ATOM 882 C C . ALA A 1 111 ? -0.251 -3.367 19.879 1.00 98.50 111 ALA A C 1
ATOM 884 O O . ALA A 1 111 ? 0.680 -4.165 19.984 1.00 98.50 111 ALA A O 1
ATOM 885 N N . VAL A 1 112 ? -0.618 -2.848 18.702 1.00 98.62 112 VAL A N 1
ATOM 886 C CA . VAL A 1 112 ? 0.063 -3.158 17.438 1.00 98.62 112 VAL A CA 1
ATOM 887 C C . VAL A 1 112 ? 1.472 -2.562 17.386 1.00 98.62 112 VAL A C 1
ATOM 889 O O . VAL A 1 112 ? 2.396 -3.241 16.947 1.00 98.62 112 VAL A O 1
ATOM 892 N N . GLN A 1 113 ? 1.667 -1.330 17.867 1.00 98.06 113 GLN A N 1
ATOM 893 C CA . GLN A 1 113 ? 2.996 -0.710 17.984 1.00 98.06 113 GLN A CA 1
ATOM 894 C C . GLN A 1 113 ? 3.937 -1.518 18.884 1.00 98.06 113 GLN A C 1
ATOM 896 O O . GLN A 1 113 ? 5.134 -1.577 18.629 1.00 98.06 113 GLN A O 1
ATOM 901 N N . GLU A 1 114 ? 3.393 -2.146 19.923 1.00 97.62 114 GLU A N 1
ATOM 902 C CA . GLU A 1 114 ? 4.132 -3.012 20.844 1.00 97.62 114 GLU A CA 1
ATOM 903 C C . GLU A 1 114 ? 4.341 -4.438 20.310 1.00 97.62 114 GLU A C 1
ATOM 905 O O . GLU A 1 114 ? 4.999 -5.239 20.968 1.00 97.62 114 GLU A O 1
ATOM 910 N N . GLY A 1 115 ? 3.767 -4.793 19.154 1.00 97.94 115 GLY A N 1
ATOM 911 C CA . GLY A 1 115 ? 3.859 -6.149 18.606 1.00 97.94 115 GLY A CA 1
ATOM 912 C C . GLY A 1 115 ? 3.049 -7.197 19.385 1.00 97.94 115 GLY A C 1
ATOM 913 O O . GLY A 1 115 ? 3.295 -8.394 19.254 1.00 97.94 115 GLY A O 1
ATOM 914 N N . SER A 1 116 ? 2.091 -6.786 20.223 1.00 98.31 116 SER A N 1
ATOM 915 C CA . SER A 1 116 ? 1.403 -7.691 21.149 1.00 98.31 116 SER A CA 1
ATOM 916 C C . SER A 1 116 ? 0.146 -8.320 20.539 1.00 98.31 116 SER A C 1
ATOM 918 O O . SER A 1 116 ? -0.961 -7.809 20.715 1.00 98.31 116 SER A O 1
ATOM 920 N N . LEU A 1 117 ? 0.299 -9.482 19.890 1.00 98.19 117 LEU A N 1
ATOM 921 C CA . LEU A 1 117 ? -0.819 -10.239 19.303 1.00 98.19 117 LEU A CA 1
ATOM 922 C C . LEU A 1 117 ? -1.968 -10.473 20.291 1.00 98.19 117 LEU A C 1
ATOM 924 O O . LEU A 1 117 ? -3.113 -10.166 19.977 1.00 98.19 117 LEU A O 1
ATOM 928 N N . ARG A 1 118 ? -1.657 -10.915 21.514 1.00 98.31 118 ARG A N 1
ATOM 929 C CA . ARG A 1 118 ? -2.667 -11.181 22.549 1.00 98.31 118 ARG A CA 1
ATOM 930 C C . ARG A 1 118 ? -3.497 -9.939 22.897 1.00 98.31 118 ARG A C 1
ATOM 932 O O . ARG A 1 118 ? -4.707 -10.035 23.074 1.00 98.31 118 ARG A O 1
ATOM 939 N N . ARG A 1 119 ? -2.868 -8.761 23.011 1.00 98.44 119 ARG A N 1
ATOM 940 C CA . ARG A 1 119 ? -3.594 -7.508 23.296 1.00 98.44 119 ARG A CA 1
ATOM 941 C C . ARG A 1 119 ? -4.427 -7.075 22.093 1.00 98.44 119 ARG A C 1
ATOM 943 O O . ARG A 1 119 ? -5.560 -6.640 22.275 1.00 98.44 119 ARG A O 1
ATOM 950 N N . THR A 1 120 ? -3.887 -7.214 20.883 1.00 98.56 120 THR A N 1
ATOM 951 C CA . THR A 1 120 ? -4.615 -6.943 19.637 1.00 98.56 120 THR A CA 1
ATOM 952 C C . THR A 1 120 ? -5.857 -7.830 19.520 1.00 98.56 120 THR A C 1
ATOM 954 O O . THR A 1 120 ? -6.936 -7.310 19.251 1.00 98.56 120 THR A O 1
ATOM 957 N N . GLU A 1 121 ? -5.738 -9.131 19.791 1.00 97.75 121 GLU A N 1
ATOM 958 C CA . GLU A 1 121 ? -6.848 -10.091 19.797 1.00 97.75 121 GLU A CA 1
ATOM 959 C C . GLU A 1 121 ? -7.965 -9.681 20.753 1.00 97.75 121 GLU A C 1
ATOM 961 O O . GLU A 1 121 ? -9.115 -9.563 20.334 1.00 97.75 121 GLU A O 1
ATOM 966 N N . LEU A 1 122 ? -7.624 -9.388 22.012 1.00 97.06 122 LEU A N 1
ATOM 967 C CA . LEU A 1 122 ? -8.596 -8.957 23.021 1.00 97.06 122 LEU A CA 1
ATOM 968 C C . LEU A 1 122 ? -9.338 -7.680 22.609 1.00 97.06 122 LEU A C 1
ATOM 970 O O . LEU A 1 122 ? -10.537 -7.556 22.839 1.00 97.06 122 LEU A O 1
ATOM 974 N N . LEU A 1 123 ? -8.644 -6.727 21.985 1.00 97.00 123 LEU A N 1
ATOM 975 C CA . LEU A 1 123 ? -9.248 -5.466 21.549 1.00 97.00 123 LEU A CA 1
ATOM 976 C C . LEU A 1 123 ? -10.160 -5.650 20.333 1.00 97.00 123 LEU A C 1
ATOM 978 O O . LEU A 1 123 ? -11.215 -5.021 20.267 1.00 97.00 123 LEU A O 1
ATOM 982 N N . VAL A 1 124 ? -9.792 -6.528 19.397 1.00 93.38 124 VAL A N 1
ATOM 983 C CA . VAL A 1 124 ? -10.661 -6.901 18.271 1.00 93.38 124 VAL A CA 1
ATOM 984 C C . VAL A 1 124 ? -11.900 -7.650 18.771 1.00 93.38 124 VAL A C 1
ATOM 986 O O . VAL A 1 124 ? -13.007 -7.307 18.367 1.00 93.38 124 VAL A O 1
ATOM 989 N N . GLN A 1 125 ? -11.751 -8.581 19.720 1.00 90.56 125 GLN A N 1
ATOM 990 C CA . GLN A 1 125 ? -12.876 -9.268 20.377 1.00 90.56 125 GLN A CA 1
ATOM 991 C C . GLN A 1 125 ? -13.783 -8.304 21.157 1.00 90.56 125 GLN A C 1
ATOM 993 O O . GLN A 1 125 ? -14.996 -8.488 21.183 1.00 90.56 125 GLN A O 1
ATOM 998 N N . ALA A 1 126 ? -13.217 -7.244 21.741 1.00 85.12 126 ALA A N 1
ATOM 999 C CA . ALA A 1 126 ? -13.969 -6.166 22.384 1.00 85.12 126 ALA A CA 1
ATOM 1000 C C . ALA A 1 126 ? -14.680 -5.221 21.389 1.00 85.12 126 ALA A C 1
ATOM 1002 O O . ALA A 1 126 ? -15.320 -4.257 21.811 1.00 85.12 126 ALA A O 1
ATOM 1003 N N . GLY A 1 127 ? -14.580 -5.476 20.080 1.00 82.62 127 GLY A N 1
ATOM 1004 C CA . GLY A 1 127 ? -15.292 -4.738 19.038 1.00 82.62 127 GLY A CA 1
ATOM 1005 C C . GLY A 1 127 ? -14.507 -3.586 18.413 1.00 82.62 127 GLY A C 1
ATOM 1006 O O . GLY A 1 127 ? -15.117 -2.697 17.821 1.00 82.62 127 GLY A O 1
ATOM 1007 N N . ALA A 1 128 ? -13.171 -3.558 18.520 1.00 89.81 128 ALA A N 1
ATOM 1008 C CA . ALA A 1 128 ? -12.376 -2.538 17.841 1.00 89.81 128 ALA A CA 1
ATOM 1009 C C . ALA A 1 128 ? -12.586 -2.604 16.315 1.00 89.81 128 ALA A C 1
ATOM 1011 O O . ALA A 1 128 ? -12.210 -3.572 15.659 1.00 89.81 128 ALA A O 1
ATOM 1012 N N . ASN A 1 129 ? -13.155 -1.543 15.742 1.00 85.75 129 ASN A N 1
ATOM 1013 C CA . ASN A 1 129 ? -13.379 -1.418 14.307 1.00 85.75 129 ASN A CA 1
ATOM 1014 C C . ASN A 1 129 ? -12.058 -1.377 13.509 1.00 85.75 129 ASN A C 1
ATOM 1016 O O . ASN A 1 129 ? -11.294 -0.414 13.609 1.00 85.75 129 ASN A O 1
ATOM 1020 N N . LEU A 1 130 ? -11.826 -2.409 12.690 1.00 90.62 130 LEU A N 1
ATOM 1021 C CA . LEU A 1 130 ? -10.679 -2.537 11.779 1.00 90.62 130 LEU A CA 1
ATOM 1022 C C . LEU A 1 130 ? -10.942 -1.997 10.365 1.00 90.62 130 LEU A C 1
ATOM 1024 O O . LEU A 1 130 ? -10.013 -1.866 9.569 1.00 90.62 130 LEU A O 1
ATOM 1028 N N . SER A 1 131 ? -12.196 -1.694 10.034 1.00 87.31 131 SER A N 1
ATOM 1029 C CA . SER A 1 131 ? -12.621 -1.238 8.711 1.00 87.31 131 SER A CA 1
ATOM 1030 C C . SER A 1 131 ? -12.796 0.282 8.633 1.00 87.31 131 SER A C 1
ATOM 1032 O O . SER A 1 131 ? -13.477 0.773 7.735 1.00 87.31 131 SER A O 1
ATOM 1034 N N . ALA A 1 132 ? -12.207 1.039 9.562 1.00 84.25 132 ALA A N 1
ATOM 1035 C CA . ALA A 1 132 ? -12.236 2.497 9.559 1.00 84.25 132 ALA A CA 1
ATOM 1036 C C . ALA A 1 132 ? -10.863 3.089 9.903 1.00 84.25 132 ALA A C 1
ATOM 1038 O O . ALA A 1 132 ? -10.206 2.640 10.838 1.00 84.25 132 ALA A O 1
ATOM 1039 N N . GLN A 1 133 ? -10.482 4.156 9.195 1.00 86.31 133 GLN A N 1
ATOM 1040 C CA . GLN A 1 133 ? -9.353 5.018 9.549 1.00 86.31 133 GLN A CA 1
ATOM 1041 C C . GLN A 1 133 ? -9.860 6.450 9.742 1.00 86.31 133 GLN A C 1
ATOM 1043 O O . GLN A 1 133 ? -9.898 7.229 8.786 1.00 86.31 133 GLN A O 1
ATOM 1048 N N . PRO A 1 134 ? -10.311 6.809 10.954 1.00 83.88 134 PRO A N 1
ATOM 1049 C CA . PRO A 1 134 ? -10.774 8.160 11.213 1.00 83.88 134 PRO A CA 1
ATOM 1050 C C . PRO A 1 134 ? -9.595 9.139 11.222 1.00 83.88 134 PRO A C 1
ATOM 1052 O O . PRO A 1 134 ? -8.495 8.794 11.647 1.00 83.88 134 PRO A O 1
ATOM 1055 N N . GLN A 1 135 ? -9.841 10.387 10.821 1.00 83.50 135 GLN A N 1
ATOM 1056 C CA . GLN A 1 135 ? -8.804 11.422 10.698 1.00 83.50 135 GLN A CA 1
ATOM 1057 C C . GLN A 1 135 ? -8.035 11.690 12.005 1.00 83.50 135 GLN A C 1
ATOM 1059 O O . GLN A 1 135 ? -6.866 12.055 11.966 1.00 83.50 135 GLN A O 1
ATOM 1064 N N . TRP A 1 136 ? -8.675 11.502 13.165 1.00 84.12 136 TRP A N 1
ATOM 1065 C CA . TRP A 1 136 ? -8.041 11.696 14.473 1.00 84.12 136 TRP A CA 1
ATOM 1066 C C . TRP A 1 136 ? -7.123 10.541 14.895 1.00 84.12 136 TRP A C 1
ATOM 1068 O O . TRP A 1 136 ? -6.380 10.699 15.864 1.00 84.12 136 TRP A O 1
ATOM 1078 N N . LEU A 1 137 ? -7.197 9.371 14.245 1.00 89.56 137 LEU A N 1
ATOM 1079 C CA . LEU A 1 137 ? -6.303 8.255 14.543 1.00 89.56 137 LEU A CA 1
ATOM 1080 C C . LEU A 1 137 ? -4.992 8.483 13.773 1.00 89.56 137 LEU A C 1
ATOM 1082 O O . LEU A 1 137 ? -5.019 8.542 12.543 1.00 89.56 137 LEU A O 1
ATOM 1086 N N . PRO A 1 138 ? -3.849 8.617 14.466 1.00 91.75 138 PRO A N 1
ATOM 1087 C CA . PRO A 1 138 ? -2.635 9.160 13.859 1.00 91.75 138 PRO A CA 1
ATOM 1088 C C . PRO A 1 138 ? -1.938 8.195 12.894 1.00 91.75 138 PRO A C 1
ATOM 1090 O O . PRO A 1 138 ? -1.114 8.631 12.102 1.00 91.75 138 PRO A O 1
ATOM 1093 N N . ALA A 1 139 ? -2.242 6.898 12.968 1.00 96.19 139 ALA A N 1
ATOM 1094 C CA . ALA A 1 139 ? -1.667 5.873 12.106 1.00 96.19 139 ALA A CA 1
ATOM 1095 C C . ALA A 1 139 ? -2.676 4.748 11.861 1.00 96.19 139 ALA A C 1
ATOM 1097 O O . ALA A 1 139 ? -3.557 4.502 12.695 1.00 96.19 139 ALA A O 1
ATOM 1098 N N . SER A 1 140 ? -2.540 4.057 10.732 1.00 96.00 140 SER A N 1
ATOM 1099 C CA . SER A 1 140 ? -3.295 2.839 10.451 1.00 96.00 140 SER A CA 1
ATOM 1100 C C . SER A 1 140 ? -2.699 1.663 11.234 1.00 96.00 140 SER A C 1
ATOM 1102 O O . SER A 1 140 ? -1.481 1.450 11.183 1.00 96.00 140 SER A O 1
ATOM 1104 N N . PRO A 1 141 ? -3.506 0.863 11.965 1.00 97.69 141 PRO A N 1
ATOM 1105 C CA . PRO A 1 141 ? -2.999 -0.324 12.653 1.00 97.69 141 PRO A CA 1
ATOM 1106 C C . PRO A 1 141 ? -2.321 -1.304 11.687 1.00 97.69 141 PRO A C 1
ATOM 1108 O O . PRO A 1 141 ? -1.238 -1.806 11.972 1.00 97.69 141 PRO A O 1
ATOM 1111 N N . LEU A 1 142 ? -2.907 -1.530 10.507 1.00 98.00 142 LEU A N 1
ATOM 1112 C CA . LEU A 1 142 ? -2.331 -2.438 9.516 1.00 98.00 142 LEU A CA 1
ATOM 1113 C C . LEU A 1 142 ? -1.013 -1.891 8.943 1.00 98.00 142 LEU A C 1
ATOM 1115 O O . LEU A 1 142 ? -0.035 -2.634 8.874 1.00 98.00 142 LEU A O 1
ATOM 1119 N N . TYR A 1 143 ? -0.949 -0.592 8.623 1.00 97.56 143 TYR A N 1
ATOM 1120 C CA . TYR A 1 143 ? 0.297 0.062 8.198 1.00 97.56 143 TYR A CA 1
ATOM 1121 C C . TYR A 1 143 ? 1.386 -0.049 9.272 1.00 97.56 143 TYR A C 1
ATOM 1123 O O . TYR A 1 143 ? 2.522 -0.421 8.983 1.00 97.56 143 TYR A O 1
ATOM 1131 N N . THR A 1 144 ? 1.026 0.203 10.533 1.00 98.19 144 THR A N 1
ATOM 1132 C CA . THR A 1 144 ? 1.942 0.130 11.679 1.00 98.19 144 THR A CA 1
ATOM 1133 C C . THR A 1 144 ? 2.525 -1.273 11.847 1.00 98.19 144 THR A C 1
ATOM 1135 O O . THR A 1 144 ? 3.732 -1.401 12.041 1.00 98.19 144 THR A O 1
ATOM 1138 N N . ALA A 1 145 ? 1.704 -2.321 11.712 1.00 98.25 145 ALA A N 1
ATOM 1139 C CA . ALA A 1 145 ? 2.163 -3.708 11.778 1.00 98.25 145 ALA A CA 1
ATOM 1140 C C . ALA A 1 145 ? 3.146 -4.061 10.646 1.00 98.25 145 ALA A C 1
ATOM 1142 O O . ALA A 1 145 ? 4.104 -4.801 10.869 1.00 98.25 145 ALA A O 1
ATOM 1143 N N . ILE A 1 146 ? 2.937 -3.527 9.436 1.00 97.38 146 ILE A N 1
ATOM 1144 C CA . ILE A 1 146 ? 3.863 -3.715 8.308 1.00 97.38 146 ILE A CA 1
ATOM 1145 C C . ILE A 1 146 ? 5.171 -2.961 8.565 1.00 97.38 146 ILE A C 1
ATOM 1147 O O . ILE A 1 146 ? 6.246 -3.542 8.419 1.00 97.38 146 ILE A O 1
ATOM 1151 N N . LYS A 1 147 ? 5.088 -1.698 9.003 1.00 96.38 147 LYS A N 1
ATOM 1152 C CA . LYS A 1 147 ? 6.251 -0.850 9.305 1.00 96.38 147 LYS A CA 1
ATOM 1153 C C . LYS A 1 147 ? 7.136 -1.459 10.393 1.00 96.38 147 LYS A C 1
ATOM 1155 O O . LYS A 1 147 ? 8.355 -1.414 10.278 1.00 96.38 147 LYS A O 1
ATOM 1160 N N . SER A 1 148 ? 6.536 -2.064 11.420 1.00 95.81 148 SER A N 1
ATOM 1161 C CA . SER A 1 148 ? 7.257 -2.772 12.485 1.00 95.81 148 SER A CA 1
ATOM 1162 C C . SER A 1 148 ? 7.665 -4.204 12.114 1.00 95.81 148 SER A C 1
ATOM 1164 O O . SER A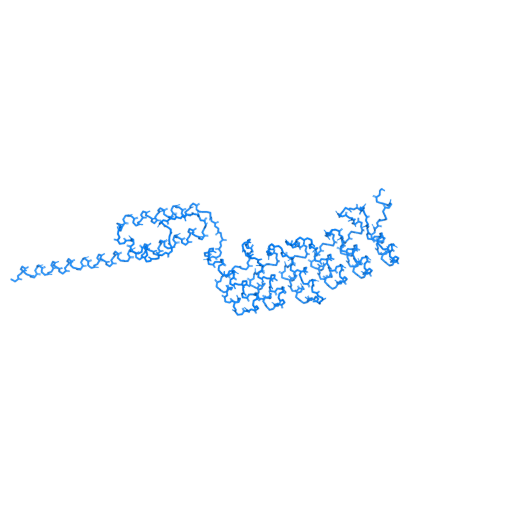 1 148 ? 8.166 -4.932 12.968 1.00 95.81 148 SER A O 1
ATOM 1166 N N . LYS A 1 149 ? 7.429 -4.638 10.865 1.00 96.06 149 LYS A N 1
ATOM 1167 C CA . LYS A 1 149 ? 7.671 -6.006 10.369 1.00 96.06 149 LYS A CA 1
ATOM 1168 C C . LYS A 1 149 ? 6.992 -7.099 11.216 1.00 96.06 149 LYS A C 1
ATOM 1170 O O . LYS A 1 149 ? 7.390 -8.262 11.196 1.00 96.06 149 LYS A O 1
ATOM 1175 N N . SER A 1 150 ? 5.915 -6.756 11.925 1.00 97.25 150 SER A N 1
ATOM 1176 C CA . SER A 1 150 ? 5.124 -7.677 12.749 1.00 97.25 150 SER A CA 1
ATOM 1177 C C . SER A 1 150 ? 4.137 -8.469 11.889 1.00 97.25 150 SER A C 1
ATOM 1179 O O . SER A 1 150 ? 2.919 -8.319 11.970 1.00 97.25 150 SER A O 1
ATOM 1181 N N . TYR A 1 151 ? 4.661 -9.339 11.026 1.00 96.81 151 TYR A N 1
ATOM 1182 C CA . TYR A 1 151 ? 3.882 -10.040 10.000 1.00 96.81 151 TYR A CA 1
ATOM 1183 C C . TYR A 1 151 ? 2.782 -10.966 10.543 1.00 96.81 151 TYR A C 1
ATOM 1185 O O . TYR A 1 151 ? 1.787 -11.206 9.859 1.00 96.81 151 TYR A O 1
ATOM 1193 N N . HIS A 1 152 ? 2.915 -11.462 11.775 1.00 97.69 152 HIS A N 1
ATOM 1194 C CA . HIS A 1 152 ? 1.854 -12.211 12.453 1.00 97.69 152 HIS A CA 1
ATOM 1195 C C . HIS A 1 152 ? 0.642 -11.312 12.768 1.00 97.69 152 HIS A C 1
ATOM 1197 O O . HIS A 1 152 ? -0.493 -11.720 12.523 1.00 97.69 152 HIS A O 1
ATOM 1203 N N . LEU A 1 153 ? 0.871 -10.061 13.192 1.00 98.62 153 LEU A N 1
ATOM 1204 C CA . LEU A 1 153 ? -0.185 -9.058 13.364 1.00 98.62 153 LEU A CA 1
ATOM 1205 C C . LEU A 1 153 ? -0.815 -8.664 12.027 1.00 98.62 153 LEU A C 1
ATOM 1207 O O . LEU A 1 153 ? -2.032 -8.551 11.950 1.00 98.62 153 LEU A O 1
ATOM 1211 N N . VAL A 1 154 ? -0.021 -8.517 10.960 1.00 98.50 154 VAL A N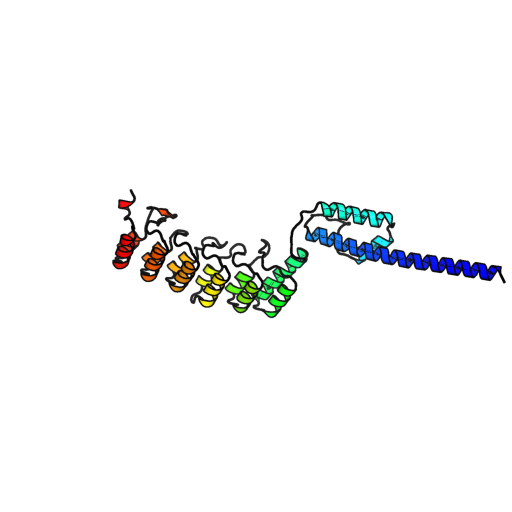 1
ATOM 1212 C CA . VAL A 1 154 ? -0.547 -8.235 9.609 1.00 98.50 154 VAL A CA 1
ATOM 1213 C C . VAL A 1 154 ? -1.547 -9.313 9.180 1.00 98.50 154 VAL A C 1
ATOM 1215 O O . VAL A 1 154 ? -2.670 -9.001 8.780 1.00 98.50 154 VAL A O 1
ATOM 1218 N N . ARG A 1 155 ? -1.171 -10.592 9.327 1.00 98.38 155 ARG A N 1
ATOM 1219 C CA . ARG A 1 155 ? -2.048 -11.734 9.024 1.00 98.38 155 ARG A CA 1
ATOM 1220 C C . ARG A 1 155 ? -3.303 -11.734 9.894 1.00 98.38 155 ARG A C 1
ATOM 1222 O O . ARG A 1 155 ? -4.390 -11.969 9.372 1.00 98.38 155 ARG A O 1
ATOM 1229 N N . PHE A 1 156 ? -3.162 -11.474 11.193 1.00 98.50 156 PHE A N 1
ATOM 1230 C CA . PHE A 1 156 ? -4.293 -11.415 12.117 1.00 98.50 156 PHE A CA 1
ATOM 1231 C C . PHE A 1 156 ? -5.281 -10.299 11.746 1.00 98.50 156 PHE A C 1
ATOM 1233 O O . PHE A 1 156 ? -6.472 -10.562 11.599 1.00 98.50 156 PHE A O 1
ATOM 1240 N N . LEU A 1 157 ? -4.797 -9.072 11.537 1.00 98.44 157 LEU A N 1
ATOM 1241 C CA . LEU A 1 157 ? -5.632 -7.912 11.221 1.00 98.44 157 LEU A CA 1
ATOM 1242 C C . LEU A 1 157 ? -6.403 -8.108 9.907 1.00 98.44 157 LEU A C 1
ATOM 1244 O O . LEU A 1 157 ? -7.608 -7.871 9.871 1.00 98.44 157 LEU A O 1
ATOM 1248 N N . LEU A 1 158 ? -5.741 -8.588 8.848 1.00 97.44 158 LEU A N 1
ATOM 1249 C CA . LEU A 1 158 ? -6.391 -8.846 7.556 1.00 97.44 158 LEU A CA 1
ATOM 1250 C C . LEU A 1 158 ? -7.465 -9.935 7.647 1.00 97.44 158 LEU A C 1
ATOM 1252 O O . LEU A 1 158 ? -8.573 -9.741 7.150 1.00 97.44 158 LEU A O 1
ATOM 1256 N N . ARG A 1 159 ? -7.183 -11.042 8.351 1.00 96.06 159 ARG A N 1
ATOM 1257 C CA . ARG A 1 159 ? -8.169 -12.113 8.591 1.00 96.06 159 ARG A CA 1
ATOM 1258 C C . ARG A 1 159 ? -9.394 -11.634 9.371 1.00 96.06 159 ARG A C 1
ATOM 1260 O O . ARG A 1 159 ? -10.465 -12.203 9.205 1.00 96.06 159 ARG A O 1
ATOM 1267 N N . ASN A 1 160 ? -9.248 -10.583 10.179 1.00 94.56 160 ASN A N 1
ATOM 1268 C CA . ASN A 1 160 ? -10.336 -9.968 10.942 1.00 94.56 160 ASN A CA 1
ATOM 1269 C C . ASN A 1 160 ? -10.952 -8.741 10.241 1.00 94.56 160 ASN A C 1
ATOM 1271 O O . ASN A 1 160 ? -11.665 -7.957 10.863 1.00 94.56 160 ASN A O 1
ATOM 1275 N N . GLY A 1 161 ? -10.709 -8.565 8.939 1.00 89.69 161 GLY A N 1
ATOM 1276 C CA . GLY A 1 161 ? -11.415 -7.577 8.123 1.00 89.69 161 GLY A CA 1
ATOM 1277 C C . GLY A 1 161 ? -10.754 -6.202 8.026 1.00 89.69 161 GLY A C 1
ATOM 1278 O O . GLY A 1 161 ? -11.374 -5.287 7.476 1.00 89.69 161 GLY A O 1
ATOM 1279 N N . ALA A 1 162 ? -9.507 -6.043 8.490 1.00 95.62 162 ALA A N 1
ATOM 1280 C CA . ALA A 1 162 ? -8.732 -4.840 8.195 1.00 95.62 162 ALA A CA 1
ATOM 1281 C C . ALA A 1 162 ? -8.598 -4.641 6.678 1.00 95.62 162 ALA A C 1
ATOM 1283 O O . ALA A 1 162 ? -8.478 -5.603 5.918 1.00 95.62 162 ALA A O 1
ATOM 1284 N N . LYS A 1 163 ? -8.613 -3.385 6.226 1.00 91.19 163 LYS A N 1
ATOM 1285 C CA . LYS A 1 163 ? -8.533 -3.045 4.800 1.00 91.19 163 LYS A CA 1
ATOM 1286 C C . LYS A 1 163 ? -7.229 -2.320 4.491 1.00 91.19 163 LYS A C 1
ATOM 1288 O O . LYS A 1 163 ? -6.887 -1.338 5.140 1.00 91.19 163 LYS A O 1
ATOM 1293 N N . SER A 1 164 ? -6.525 -2.778 3.462 1.00 94.69 164 SER A N 1
ATOM 1294 C CA . SER A 1 164 ? -5.204 -2.269 3.069 1.00 94.69 164 SER A CA 1
ATOM 1295 C C . SER A 1 164 ? -5.210 -0.868 2.448 1.00 94.69 164 SER A C 1
ATOM 1297 O O . SER A 1 164 ? -4.175 -0.209 2.413 1.00 94.69 164 SER A O 1
ATOM 1299 N N . HIS A 1 165 ? -6.368 -0.381 1.994 1.00 90.81 165 HIS A N 1
ATOM 1300 C CA . HIS A 1 165 ? -6.521 0.983 1.477 1.00 90.81 165 HIS A CA 1
ATOM 1301 C C . HIS A 1 165 ? -6.756 2.034 2.578 1.00 90.81 165 HIS A C 1
ATOM 1303 O O . HIS A 1 165 ? -6.796 3.230 2.294 1.00 90.81 165 HIS A O 1
ATOM 1309 N N . LEU A 1 166 ? -6.946 1.610 3.833 1.00 92.56 166 LEU A N 1
ATOM 1310 C CA . LEU A 1 166 ? -7.179 2.511 4.958 1.00 92.56 166 LEU A CA 1
ATOM 1311 C C . LEU A 1 166 ? -5.846 3.022 5.511 1.00 92.56 166 LEU A C 1
ATOM 1313 O O . LEU A 1 166 ? -5.154 2.324 6.256 1.00 92.56 166 LEU A O 1
ATOM 1317 N N . LEU A 1 167 ? -5.516 4.257 5.129 1.00 95.50 167 LEU A N 1
ATOM 1318 C CA . LEU A 1 167 ? -4.265 4.944 5.453 1.00 95.50 167 LEU A CA 1
ATOM 1319 C C . LEU A 1 167 ? -4.527 6.218 6.263 1.00 95.50 167 LEU A C 1
ATOM 1321 O O . LEU A 1 167 ? -5.470 6.972 5.976 1.00 95.50 167 LEU A O 1
ATOM 1325 N N . ALA A 1 168 ? -3.688 6.475 7.261 1.00 95.12 168 ALA A N 1
ATOM 1326 C CA . ALA A 1 168 ? -3.604 7.766 7.931 1.00 95.12 168 ALA A CA 1
ATOM 1327 C C . ALA A 1 168 ? -2.907 8.802 7.033 1.00 95.12 168 ALA A C 1
ATOM 1329 O O . ALA A 1 168 ? -2.279 8.470 6.026 1.00 95.12 168 ALA A O 1
ATOM 1330 N N . ASN A 1 169 ? -3.048 10.083 7.371 1.00 92.12 169 ASN A N 1
ATOM 1331 C CA . ASN A 1 169 ? -2.395 11.151 6.613 1.00 92.12 169 ASN A CA 1
ATOM 1332 C C . ASN A 1 169 ? -0.868 10.999 6.692 1.00 92.12 169 ASN A C 1
ATOM 1334 O O . ASN A 1 169 ? -0.332 10.753 7.768 1.00 92.12 169 ASN A O 1
ATOM 1338 N N . GLY A 1 170 ? -0.182 11.150 5.556 1.00 93.31 170 GLY A N 1
ATOM 1339 C CA . GLY A 1 170 ? 1.271 10.986 5.473 1.00 93.31 170 GLY A CA 1
ATOM 1340 C C . GLY A 1 170 ? 1.766 9.538 5.386 1.00 93.31 170 GLY A C 1
ATOM 1341 O O . GLY A 1 170 ? 2.973 9.329 5.349 1.00 93.31 170 GLY A O 1
ATOM 1342 N N . GLU A 1 171 ? 0.885 8.535 5.336 1.00 95.81 171 GLU A N 1
ATOM 1343 C CA . GLU A 1 171 ? 1.291 7.142 5.110 1.00 95.81 171 GLU A CA 1
ATOM 1344 C C . GLU A 1 171 ? 1.377 6.829 3.612 1.00 95.81 171 GLU A C 1
ATOM 1346 O O . GLU A 1 171 ? 0.468 7.143 2.841 1.00 95.81 171 GLU A O 1
ATOM 1351 N N . 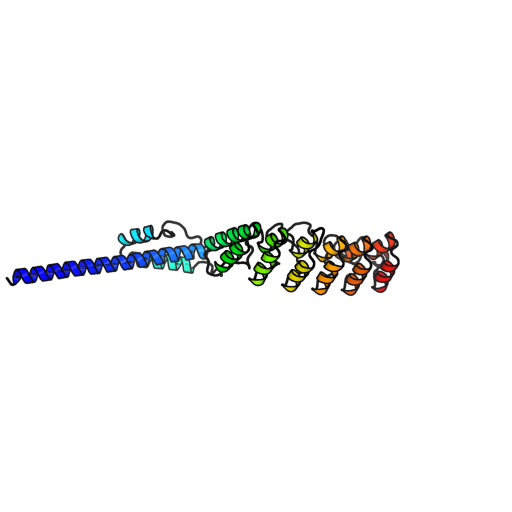MET A 1 172 ? 2.446 6.156 3.188 1.00 94.88 172 MET A N 1
ATOM 1352 C CA . MET A 1 172 ? 2.490 5.520 1.869 1.00 94.88 172 MET A CA 1
ATOM 1353 C C . MET A 1 172 ? 1.524 4.328 1.793 1.00 94.88 172 MET A C 1
ATOM 1355 O O . MET A 1 172 ? 1.090 3.798 2.817 1.00 94.88 172 MET A O 1
ATOM 1359 N N . ASN A 1 173 ? 1.190 3.865 0.585 1.00 94.31 173 ASN A N 1
ATOM 1360 C CA . ASN A 1 173 ? 0.450 2.609 0.472 1.00 94.31 173 ASN A CA 1
ATOM 1361 C C . ASN A 1 173 ? 1.306 1.431 0.996 1.00 94.31 173 ASN A C 1
ATOM 1363 O O . ASN A 1 173 ? 2.538 1.485 1.045 1.00 94.31 173 ASN A O 1
ATOM 1367 N N . MET A 1 174 ? 0.639 0.346 1.388 1.00 95.69 174 MET A N 1
ATOM 1368 C CA . MET A 1 174 ? 1.278 -0.788 2.066 1.00 95.69 174 MET A CA 1
ATOM 1369 C C . MET A 1 174 ? 2.267 -1.571 1.190 1.00 95.69 174 MET A C 1
ATOM 1371 O O . MET A 1 174 ? 3.215 -2.149 1.719 1.00 95.69 174 MET A O 1
ATOM 1375 N N . LEU A 1 175 ? 2.061 -1.587 -0.130 1.00 97.62 175 LEU A N 1
ATOM 1376 C CA . LEU A 1 175 ? 2.954 -2.258 -1.076 1.00 97.62 175 LEU A CA 1
ATOM 1377 C C . LEU A 1 175 ? 4.238 -1.440 -1.254 1.00 97.62 175 LEU A C 1
ATOM 1379 O O . LEU A 1 175 ? 5.328 -1.980 -1.087 1.00 97.62 175 LEU A O 1
ATOM 1383 N N . SER A 1 176 ? 4.119 -0.128 -1.473 1.00 96.44 176 SER A N 1
ATOM 1384 C CA . SER A 1 176 ? 5.253 0.799 -1.518 1.00 96.44 176 SER A CA 1
ATOM 1385 C C . SER A 1 176 ? 6.074 0.746 -0.227 1.00 96.44 176 SER A C 1
ATOM 1387 O O . SER A 1 176 ? 7.298 0.721 -0.303 1.00 96.44 176 SER A O 1
ATOM 1389 N N . LEU A 1 177 ? 5.435 0.629 0.947 1.00 95.75 177 LEU A N 1
ATOM 1390 C CA . LEU A 1 177 ? 6.146 0.481 2.226 1.00 95.75 177 LEU A CA 1
ATOM 1391 C C . LEU A 1 177 ? 7.048 -0.756 2.271 1.00 95.75 177 LEU A C 1
ATOM 1393 O O . LEU A 1 177 ? 8.181 -0.675 2.746 1.00 95.75 177 LEU A O 1
ATOM 1397 N N . LEU A 1 178 ? 6.573 -1.901 1.778 1.00 96.69 178 LEU A N 1
ATOM 1398 C CA . LEU A 1 178 ? 7.392 -3.112 1.721 1.00 96.69 178 LEU A CA 1
ATOM 1399 C C . LEU A 1 178 ? 8.579 -2.955 0.762 1.00 96.69 178 LEU A C 1
ATOM 1401 O O . LEU A 1 178 ? 9.658 -3.466 1.060 1.00 96.69 178 LEU A O 1
ATOM 1405 N N . LEU A 1 179 ? 8.405 -2.206 -0.330 1.00 95.62 179 LEU A N 1
ATOM 1406 C CA . LEU A 1 179 ? 9.464 -1.925 -1.303 1.00 95.62 179 LEU A CA 1
ATOM 1407 C C . LEU A 1 179 ? 10.533 -0.955 -0.784 1.00 95.62 179 LEU A C 1
ATOM 1409 O O . LEU A 1 179 ? 11.623 -0.929 -1.343 1.00 95.62 179 LEU A O 1
ATOM 1413 N N . GLN A 1 180 ? 10.285 -0.199 0.290 1.00 91.06 180 GLN A N 1
ATOM 1414 C CA . GLN A 1 180 ? 11.316 0.653 0.908 1.00 91.06 180 GLN A CA 1
ATOM 1415 C C . GLN A 1 180 ? 12.361 -0.143 1.705 1.00 91.06 180 GLN A C 1
ATOM 1417 O O . GLN A 1 180 ? 13.405 0.389 2.074 1.00 91.06 180 GLN A O 1
ATOM 1422 N N . SER A 1 181 ? 12.106 -1.423 1.991 1.00 87.06 181 SER A N 1
ATOM 1423 C CA . SER A 1 181 ? 13.102 -2.276 2.645 1.00 87.06 181 SER A CA 1
ATOM 1424 C C . SER A 1 181 ? 14.250 -2.611 1.684 1.00 87.06 181 SER A C 1
ATOM 1426 O O . SER A 1 181 ? 14.031 -2.752 0.479 1.00 87.06 181 SER A O 1
ATOM 1428 N N . GLN A 1 182 ? 15.466 -2.770 2.220 1.00 84.56 182 GLN A N 1
ATOM 1429 C CA . GLN A 1 182 ? 16.600 -3.306 1.452 1.00 84.56 182 GLN A CA 1
ATOM 1430 C C . GLN A 1 182 ? 16.257 -4.704 0.923 1.00 84.56 182 GLN A C 1
ATOM 1432 O O . GLN A 1 182 ? 16.275 -4.920 -0.284 1.00 84.56 182 GLN A O 1
ATOM 1437 N N . ASP A 1 183 ? 15.796 -5.582 1.818 1.00 88.94 183 ASP A N 1
ATOM 1438 C CA . ASP A 1 183 ? 15.266 -6.898 1.470 1.00 88.94 183 ASP A CA 1
ATOM 1439 C C . ASP A 1 183 ? 13.736 -6.884 1.470 1.00 88.94 183 ASP A C 1
ATOM 1441 O O . ASP A 1 183 ? 13.084 -6.828 2.523 1.00 88.94 183 ASP A O 1
ATOM 1445 N N . THR A 1 184 ? 13.146 -6.935 0.275 1.00 93.75 184 THR A N 1
ATOM 1446 C CA . THR A 1 184 ? 11.693 -7.013 0.116 1.00 93.75 184 THR A CA 1
ATOM 1447 C C . THR A 1 184 ? 11.192 -8.373 0.609 1.00 93.75 184 THR A C 1
ATOM 1449 O O . THR A 1 184 ? 11.567 -9.427 0.092 1.00 93.75 184 THR A O 1
ATOM 1452 N N . ASN A 1 185 ? 10.278 -8.384 1.583 1.00 95.88 185 ASN A N 1
ATOM 1453 C CA . ASN A 1 185 ? 9.598 -9.615 1.985 1.00 95.88 185 ASN A CA 1
ATOM 1454 C C . ASN A 1 185 ? 8.525 -9.994 0.950 1.00 95.88 185 ASN A C 1
ATOM 1456 O O . ASN A 1 185 ? 7.348 -9.668 1.118 1.00 95.88 185 ASN A O 1
ATOM 1460 N N . TYR A 1 186 ? 8.932 -10.705 -0.104 1.00 97.00 186 TYR A N 1
ATOM 1461 C CA . TYR A 1 186 ? 8.047 -11.114 -1.201 1.00 97.00 186 TYR A CA 1
ATOM 1462 C C . TYR A 1 186 ? 6.852 -11.957 -0.744 1.00 97.00 186 TYR A C 1
ATOM 1464 O O . TYR A 1 186 ? 5.768 -11.826 -1.302 1.00 97.00 186 TYR A O 1
ATOM 1472 N N . ALA A 1 187 ? 7.016 -12.784 0.295 1.00 97.31 187 ALA A N 1
ATOM 1473 C CA . ALA A 1 187 ? 5.921 -13.593 0.826 1.00 97.31 187 ALA A CA 1
ATOM 1474 C C . ALA A 1 187 ? 4.834 -12.720 1.469 1.00 97.31 187 ALA A C 1
ATOM 1476 O O . ALA A 1 187 ? 3.645 -12.981 1.300 1.00 97.31 187 ALA A O 1
ATOM 1477 N N . MET A 1 188 ? 5.223 -11.668 2.197 1.00 97.75 188 MET A N 1
ATOM 1478 C CA . MET A 1 188 ? 4.261 -10.700 2.725 1.00 97.75 188 MET A CA 1
ATOM 1479 C C . MET A 1 188 ? 3.682 -9.818 1.616 1.00 97.75 188 MET A C 1
ATOM 1481 O O . MET A 1 188 ? 2.490 -9.525 1.629 1.00 97.75 188 MET A O 1
ATOM 1485 N N . PHE A 1 189 ? 4.505 -9.423 0.647 1.00 98.12 189 PHE A N 1
ATOM 1486 C CA . PHE A 1 189 ? 4.080 -8.619 -0.493 1.00 98.12 189 PHE A CA 1
ATOM 1487 C C . PHE A 1 189 ? 2.966 -9.312 -1.289 1.00 98.12 189 PHE A C 1
ATOM 1489 O O . PHE A 1 189 ? 1.890 -8.748 -1.483 1.00 98.12 189 PHE A O 1
ATOM 1496 N N . GLU A 1 190 ? 3.181 -10.577 -1.657 1.00 98.31 190 GLU A N 1
ATOM 1497 C CA . GLU A 1 190 ? 2.173 -11.399 -2.323 1.00 98.31 190 GLU A CA 1
ATOM 1498 C C . GLU A 1 190 ? 0.957 -11.653 -1.423 1.00 98.31 190 GLU A C 1
ATOM 150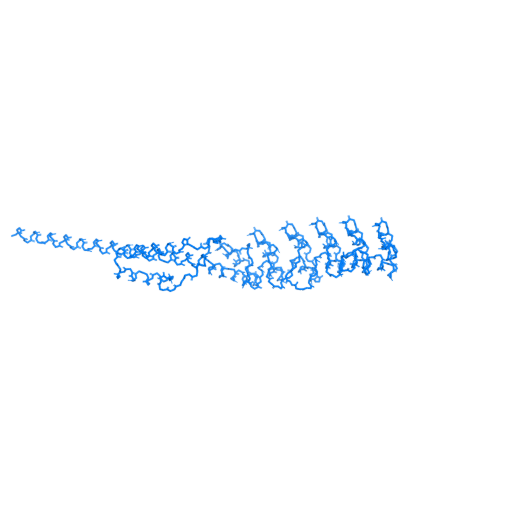0 O O . GLU A 1 190 ? -0.177 -11.561 -1.888 1.00 98.31 190 GLU A O 1
ATOM 1505 N N . PHE A 1 191 ? 1.159 -11.888 -0.122 1.00 98.25 191 PHE A N 1
ATOM 1506 C CA . PHE A 1 191 ? 0.049 -12.059 0.817 1.00 98.25 191 PHE A CA 1
ATOM 1507 C C . PHE A 1 191 ? -0.870 -10.827 0.873 1.00 98.25 191 PHE A C 1
ATOM 1509 O O . PHE A 1 191 ? -2.090 -10.983 0.921 1.00 98.25 191 PHE A O 1
ATOM 1516 N N . LEU A 1 192 ? -0.327 -9.604 0.835 1.00 98.25 192 LEU A N 1
ATOM 1517 C CA . LEU A 1 192 ? -1.140 -8.383 0.768 1.00 98.25 192 LEU A CA 1
ATOM 1518 C C . LEU A 1 192 ? -1.955 -8.314 -0.529 1.00 98.25 192 LEU A C 1
ATOM 1520 O O . LEU A 1 192 ? -3.145 -8.001 -0.476 1.00 98.25 192 LEU A O 1
ATOM 1524 N N . LEU A 1 193 ? -1.340 -8.633 -1.672 1.00 98.38 193 LEU A N 1
ATOM 1525 C CA . LEU A 1 193 ? -2.012 -8.658 -2.976 1.00 98.38 193 LEU A CA 1
ATOM 1526 C C . LEU A 1 193 ? -3.152 -9.689 -3.008 1.00 98.38 193 LEU A C 1
ATOM 1528 O O . LEU A 1 193 ? -4.271 -9.358 -3.397 1.00 98.38 193 LEU A O 1
ATOM 1532 N N . GLN A 1 194 ? -2.912 -10.899 -2.493 1.00 97.81 194 GLN A N 1
ATOM 1533 C CA . GLN A 1 194 ? -3.933 -11.946 -2.341 1.00 97.81 194 GLN A CA 1
ATOM 1534 C C . GLN A 1 194 ? -5.105 -11.511 -1.451 1.00 97.81 194 GLN A C 1
ATOM 1536 O O . GLN A 1 194 ? -6.233 -11.953 -1.654 1.00 97.81 194 GLN A O 1
ATOM 1541 N N . ASN A 1 195 ? -4.857 -10.625 -0.482 1.00 96.69 195 ASN A N 1
ATOM 1542 C CA . ASN A 1 195 ? -5.876 -10.068 0.412 1.00 96.69 195 ASN A CA 1
ATOM 1543 C C . ASN A 1 195 ? -6.422 -8.710 -0.075 1.00 96.69 195 ASN A C 1
ATOM 1545 O O . ASN A 1 195 ? -6.945 -7.923 0.716 1.00 96.69 195 ASN A O 1
ATOM 1549 N N . GLY A 1 196 ? -6.323 -8.430 -1.378 1.00 95.00 196 GLY A N 1
ATOM 1550 C CA . GLY A 1 196 ? -6.988 -7.295 -2.016 1.00 95.00 196 GLY A CA 1
ATOM 1551 C C . GLY A 1 196 ? -6.289 -5.947 -1.834 1.00 95.00 196 GLY A C 1
ATOM 1552 O O . GLY A 1 196 ? -6.938 -4.909 -1.966 1.00 95.00 196 GLY A O 1
ATOM 1553 N N . ALA A 1 197 ? -4.988 -5.921 -1.524 1.00 97.31 197 ALA A N 1
ATOM 1554 C CA . ALA A 1 197 ? -4.204 -4.698 -1.681 1.00 97.31 197 ALA A CA 1
ATOM 1555 C C . ALA A 1 197 ? -4.216 -4.248 -3.147 1.00 97.31 197 ALA A C 1
ATOM 1557 O O . ALA A 1 197 ? -3.832 -5.001 -4.037 1.00 97.31 197 ALA A O 1
ATOM 1558 N N . ASN A 1 198 ? -4.670 -3.017 -3.387 1.00 97.25 198 ASN A N 1
ATOM 1559 C CA . ASN A 1 198 ? -4.728 -2.441 -4.724 1.00 97.25 198 ASN A CA 1
ATOM 1560 C C . ASN A 1 198 ? -3.312 -2.014 -5.168 1.00 97.25 198 ASN A C 1
ATOM 1562 O O . ASN A 1 198 ? -2.755 -1.101 -4.550 1.00 97.25 198 ASN A O 1
ATOM 1566 N N . PRO A 1 199 ? -2.737 -2.612 -6.230 1.00 98.00 199 PRO A N 1
ATOM 1567 C CA . PRO A 1 199 ? -1.400 -2.260 -6.710 1.00 98.00 199 PRO A CA 1
ATOM 1568 C C . PRO A 1 199 ? -1.322 -0.877 -7.371 1.00 98.00 199 PRO A C 1
ATOM 1570 O O . PRO A 1 199 ? -0.225 -0.358 -7.550 1.00 98.00 199 PRO A O 1
ATOM 1573 N N . ASN A 1 200 ? -2.468 -0.271 -7.690 1.00 96.44 200 ASN A N 1
ATOM 1574 C CA . ASN A 1 200 ? -2.585 1.040 -8.334 1.00 96.44 200 ASN A CA 1
ATOM 1575 C C . ASN A 1 200 ? -2.900 2.165 -7.334 1.00 96.44 200 ASN A C 1
ATOM 1577 O O . ASN A 1 200 ? -3.191 3.290 -7.731 1.00 96.44 200 ASN A O 1
ATOM 1581 N N . LEU A 1 201 ? -2.911 1.871 -6.030 1.00 93.31 201 LEU A N 1
ATOM 1582 C CA . LEU A 1 201 ? -3.248 2.850 -5.001 1.00 9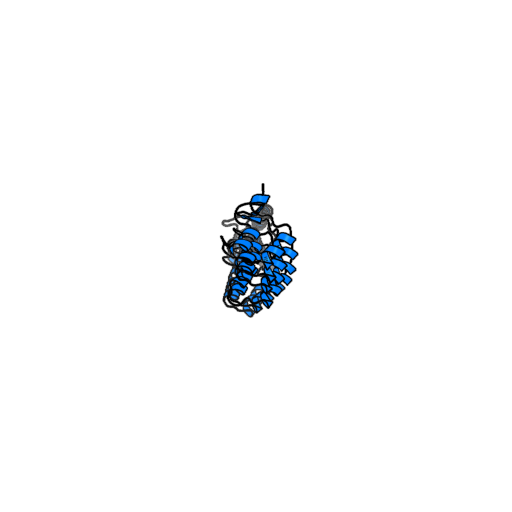3.31 201 LEU A CA 1
ATOM 1583 C C . LEU A 1 201 ? -2.037 3.724 -4.653 1.00 93.31 201 LEU A C 1
ATOM 1585 O O . LEU A 1 201 ? -1.005 3.214 -4.216 1.00 93.31 201 LEU A O 1
ATOM 1589 N N . LEU A 1 202 ? -2.193 5.044 -4.744 1.00 89.94 202 LEU A N 1
ATOM 1590 C CA . LEU A 1 202 ? -1.242 5.981 -4.148 1.00 89.94 202 LEU A CA 1
ATOM 1591 C C . LEU A 1 202 ? -1.397 6.057 -2.628 1.00 89.94 202 LEU A C 1
ATOM 1593 O O . LEU A 1 202 ? -2.481 5.883 -2.069 1.00 89.94 202 LEU A O 1
ATOM 1597 N N . GLY A 1 203 ? -0.283 6.332 -1.956 1.00 89.88 203 GLY A N 1
ATOM 1598 C CA . GLY A 1 203 ? -0.307 6.699 -0.546 1.00 89.88 203 GLY A CA 1
ATOM 1599 C C . GLY A 1 203 ? -0.938 8.073 -0.303 1.00 89.88 203 GLY A C 1
ATOM 1600 O O . GLY A 1 203 ? -1.261 8.812 -1.226 1.00 89.88 203 GLY A O 1
ATOM 1601 N N . LYS A 1 204 ? -1.066 8.433 0.973 1.00 91.56 204 LYS A N 1
ATOM 1602 C CA . LYS A 1 204 ? -1.374 9.796 1.437 1.00 91.56 204 LYS A CA 1
ATOM 1603 C C . LYS A 1 204 ? -0.122 10.618 1.755 1.00 91.56 204 LYS A C 1
ATOM 1605 O O . LYS A 1 204 ? -0.238 11.749 2.224 1.00 91.56 204 LYS A O 1
ATOM 1610 N N . GLN A 1 205 ? 1.060 10.036 1.586 1.00 90.94 205 GLN A N 1
ATOM 1611 C CA . GLN A 1 205 ? 2.328 10.748 1.644 1.00 90.94 205 GLN A CA 1
ATOM 1612 C C . GLN A 1 205 ? 2.568 11.457 0.307 1.00 90.94 205 GLN A C 1
ATOM 1614 O O . GLN A 1 205 ? 2.356 10.856 -0.746 1.00 90.94 205 GLN A O 1
ATOM 1619 N N . ALA A 1 206 ? 3.008 12.714 0.358 1.00 85.81 206 ALA A N 1
ATOM 1620 C CA . ALA A 1 206 ? 3.460 13.424 -0.834 1.00 85.81 206 ALA A CA 1
ATOM 1621 C C . ALA A 1 206 ? 4.686 12.727 -1.446 1.00 85.81 206 ALA A C 1
ATOM 1623 O O . ALA A 1 206 ? 5.459 12.087 -0.728 1.00 85.81 206 ALA A O 1
ATOM 1624 N N . ASP A 1 207 ? 4.834 12.857 -2.763 1.00 82.81 207 ASP A N 1
ATOM 1625 C CA . ASP A 1 207 ? 6.020 12.428 -3.516 1.00 82.81 207 ASP A CA 1
ATOM 1626 C C . ASP A 1 207 ? 6.357 10.929 -3.405 1.00 82.81 207 ASP A C 1
ATOM 1628 O O . ASP A 1 207 ? 7.501 10.520 -3.591 1.00 82.81 207 ASP A O 1
ATOM 1632 N N . VAL A 1 208 ? 5.365 10.084 -3.099 1.00 82.31 208 VAL A N 1
ATOM 1633 C CA . VAL A 1 208 ? 5.523 8.625 -3.139 1.00 82.31 208 VAL A CA 1
ATOM 1634 C C . VAL A 1 208 ? 4.938 8.069 -4.427 1.00 82.31 208 VAL A C 1
ATOM 1636 O O . VAL A 1 208 ? 3.736 8.168 -4.671 1.00 82.31 208 VAL A O 1
ATOM 1639 N N . ASP A 1 209 ? 5.802 7.419 -5.196 1.00 89.00 209 ASP A N 1
ATOM 1640 C CA . ASP A 1 209 ? 5.472 6.739 -6.441 1.00 89.00 209 ASP A CA 1
ATOM 1641 C C . ASP A 1 209 ? 4.516 5.543 -6.280 1.00 89.00 209 ASP A C 1
ATOM 1643 O O . ASP A 1 209 ? 4.365 4.931 -5.210 1.00 89.00 209 ASP A O 1
ATOM 1647 N N . TYR A 1 210 ? 3.909 5.155 -7.403 1.00 94.81 210 TYR A N 1
ATOM 1648 C CA . TYR A 1 210 ? 3.161 3.905 -7.509 1.00 94.81 210 TYR A CA 1
ATOM 1649 C C . TYR A 1 210 ? 4.076 2.698 -7.236 1.00 94.81 210 TYR A C 1
ATOM 1651 O O . TYR A 1 210 ? 5.241 2.709 -7.645 1.00 94.81 210 TYR A O 1
ATOM 1659 N N . PRO A 1 211 ? 3.567 1.611 -6.622 1.00 96.69 211 PRO A N 1
ATOM 1660 C CA . PRO A 1 211 ? 4.374 0.430 -6.308 1.00 96.69 211 PRO A CA 1
ATOM 1661 C C . PRO A 1 211 ? 5.185 -0.109 -7.495 1.00 96.69 211 PRO A C 1
ATOM 1663 O O . PRO A 1 211 ? 6.336 -0.505 -7.326 1.00 96.69 211 PRO A O 1
ATOM 1666 N N . LEU A 1 212 ? 4.609 -0.099 -8.703 1.00 97.62 212 LEU A N 1
ATOM 1667 C CA . LEU A 1 212 ? 5.275 -0.612 -9.903 1.00 97.62 212 LEU A CA 1
ATOM 1668 C C . LEU A 1 212 ? 6.424 0.290 -10.369 1.00 97.62 212 LEU A C 1
ATOM 1670 O O . LEU A 1 212 ? 7.454 -0.218 -10.805 1.00 97.62 212 LEU A O 1
ATOM 1674 N N . VAL A 1 213 ? 6.274 1.607 -10.219 1.00 95.25 213 VAL A N 1
ATOM 1675 C CA . VAL A 1 213 ? 7.330 2.583 -10.522 1.00 95.25 213 VAL A CA 1
ATOM 1676 C C . VAL A 1 213 ? 8.495 2.407 -9.544 1.00 95.25 213 VAL A C 1
ATOM 1678 O O . VAL A 1 213 ? 9.637 2.306 -9.981 1.00 95.25 213 VAL A O 1
ATOM 1681 N N . ILE A 1 214 ? 8.217 2.234 -8.244 1.00 94.94 214 ILE A N 1
ATOM 1682 C CA . ILE A 1 214 ? 9.251 1.951 -7.230 1.00 94.94 214 ILE A CA 1
ATOM 1683 C C . ILE A 1 214 ? 9.976 0.632 -7.532 1.00 94.94 214 ILE A C 1
ATOM 1685 O O . ILE A 1 214 ? 11.202 0.574 -7.462 1.00 94.94 214 ILE A O 1
ATOM 1689 N N . ALA A 1 215 ? 9.243 -0.433 -7.873 1.00 96.12 215 ALA A N 1
ATOM 1690 C CA . ALA A 1 215 ? 9.851 -1.716 -8.219 1.00 96.12 215 ALA A CA 1
ATOM 1691 C C . ALA A 1 215 ? 10.779 -1.589 -9.441 1.00 96.12 215 ALA A C 1
ATOM 1693 O O . ALA A 1 215 ? 11.889 -2.120 -9.419 1.00 96.12 215 ALA A O 1
ATOM 1694 N N . ALA A 1 216 ? 10.371 -0.827 -10.462 1.00 95.94 216 ALA A N 1
ATOM 1695 C CA . ALA A 1 216 ? 11.200 -0.559 -11.632 1.00 95.94 216 ALA A CA 1
ATOM 1696 C C . ALA A 1 216 ? 12.439 0.286 -11.316 1.00 95.94 216 ALA A C 1
ATOM 1698 O O . ALA A 1 216 ? 13.529 -0.065 -11.763 1.00 95.94 216 ALA A O 1
ATOM 1699 N N . ALA A 1 217 ? 12.297 1.321 -10.481 1.00 93.25 217 ALA A N 1
ATOM 1700 C CA . ALA A 1 217 ? 13.405 2.149 -10.000 1.00 93.25 217 ALA A CA 1
ATOM 1701 C C . ALA A 1 217 ? 14.463 1.361 -9.210 1.00 93.25 217 ALA A C 1
ATOM 1703 O O . ALA A 1 217 ? 15.597 1.809 -9.085 1.00 93.25 217 ALA A O 1
ATOM 1704 N N . LYS A 1 218 ? 14.087 0.221 -8.622 1.00 92.06 218 LYS A N 1
ATOM 1705 C CA . LYS A 1 218 ? 14.997 -0.662 -7.879 1.00 92.06 218 LYS A CA 1
ATOM 1706 C C . LYS A 1 218 ? 15.523 -1.833 -8.712 1.00 92.06 218 LYS A C 1
ATOM 1708 O O . LYS A 1 218 ? 16.320 -2.609 -8.196 1.00 92.06 218 LYS A O 1
ATOM 1713 N N . GLY A 1 219 ? 15.008 -2.040 -9.926 1.00 93.06 219 GLY A N 1
ATOM 1714 C CA . GLY A 1 219 ? 15.237 -3.283 -10.669 1.00 93.06 219 GLY A CA 1
ATOM 1715 C C . GLY A 1 219 ? 14.639 -4.532 -10.036 1.00 93.06 219 GLY A C 1
ATOM 1716 O O . GLY A 1 219 ? 15.045 -5.647 -10.363 1.00 93.06 219 GLY A O 1
ATOM 1717 N N . ASP A 1 220 ? 13.673 -4.378 -9.130 1.00 95.44 220 ASP A N 1
ATOM 1718 C CA . ASP A 1 220 ? 13.038 -5.497 -8.442 1.00 95.44 220 ASP A CA 1
ATOM 1719 C C . ASP A 1 220 ? 12.018 -6.172 -9.373 1.00 95.44 220 ASP A C 1
ATOM 1721 O O . ASP A 1 220 ? 10.803 -5.959 -9.296 1.00 95.44 220 ASP A O 1
ATOM 1725 N N . PHE A 1 221 ? 12.537 -7.007 -10.280 1.00 95.94 221 PHE A N 1
ATOM 1726 C CA . PHE A 1 221 ? 11.739 -7.766 -11.240 1.00 95.94 221 PHE A CA 1
ATOM 1727 C C . PHE A 1 221 ? 10.677 -8.628 -10.553 1.00 95.94 221 PHE A C 1
ATOM 1729 O O . PHE A 1 221 ? 9.568 -8.762 -11.064 1.00 95.94 221 PHE A O 1
ATOM 1736 N N . ARG A 1 222 ? 10.985 -9.206 -9.386 1.00 96.88 222 ARG A N 1
ATOM 1737 C CA . ARG A 1 222 ? 10.061 -10.106 -8.690 1.00 96.88 222 ARG A CA 1
ATOM 1738 C C . ARG A 1 222 ? 8.858 -9.347 -8.140 1.00 96.88 222 ARG A C 1
ATOM 1740 O O . ARG A 1 222 ? 7.728 -9.808 -8.303 1.00 96.88 222 ARG A O 1
ATOM 1747 N N . SER A 1 223 ? 9.080 -8.190 -7.522 1.00 97.88 223 SER A N 1
ATOM 1748 C CA . SER A 1 223 ? 7.988 -7.320 -7.081 1.00 97.88 223 SER A CA 1
ATOM 1749 C C . SER A 1 223 ? 7.187 -6.779 -8.262 1.00 97.88 223 SER A C 1
ATOM 1751 O O . SER A 1 223 ? 5.958 -6.781 -8.208 1.00 97.88 223 SER A O 1
ATOM 1753 N N . ALA A 1 224 ? 7.853 -6.367 -9.344 1.00 97.81 224 ALA A N 1
ATOM 1754 C CA . ALA A 1 224 ? 7.178 -5.887 -10.546 1.00 97.81 224 ALA A CA 1
ATOM 1755 C C . ALA A 1 224 ? 6.311 -6.974 -11.204 1.00 97.81 224 ALA A C 1
ATOM 1757 O O . ALA A 1 224 ? 5.154 -6.716 -11.531 1.00 97.81 224 ALA A O 1
ATOM 1758 N N . ASP A 1 225 ? 6.815 -8.203 -11.339 1.00 97.62 225 ASP A N 1
ATOM 1759 C CA . ASP A 1 225 ? 6.047 -9.329 -11.879 1.00 97.62 225 ASP A CA 1
ATOM 1760 C C . ASP A 1 225 ? 4.832 -9.654 -10.999 1.00 97.62 225 ASP A C 1
ATOM 1762 O O . ASP A 1 225 ? 3.727 -9.818 -11.520 1.00 97.62 225 ASP A O 1
ATOM 1766 N N . LEU A 1 226 ? 4.987 -9.664 -9.668 1.00 98.31 226 LEU A N 1
ATOM 1767 C CA . LEU A 1 226 ? 3.854 -9.801 -8.748 1.00 98.31 226 LEU A CA 1
ATOM 1768 C C . LEU A 1 226 ? 2.825 -8.686 -8.973 1.00 98.31 226 LEU A C 1
ATOM 1770 O O . LEU A 1 226 ? 1.658 -8.975 -9.214 1.00 98.31 226 LEU A O 1
ATOM 1774 N N . LEU A 1 227 ? 3.235 -7.420 -8.974 1.00 98.56 227 LEU A N 1
ATOM 1775 C CA . LEU A 1 227 ? 2.330 -6.292 -9.210 1.00 98.56 227 LEU A CA 1
ATOM 1776 C C . LEU A 1 227 ? 1.567 -6.435 -10.535 1.00 98.56 227 LEU A C 1
ATOM 1778 O O . LEU A 1 227 ? 0.340 -6.339 -10.557 1.00 98.56 227 LEU A O 1
ATOM 1782 N N . LEU A 1 228 ? 2.269 -6.745 -11.625 1.00 98.25 228 LEU A N 1
ATOM 1783 C CA . LEU A 1 228 ? 1.671 -6.928 -12.947 1.00 98.25 228 LEU A CA 1
ATOM 1784 C C . LEU A 1 228 ? 0.712 -8.128 -12.987 1.00 98.25 228 LEU A C 1
ATOM 1786 O O . LEU A 1 228 ? -0.328 -8.060 -13.643 1.00 98.25 228 LEU A O 1
ATOM 1790 N N . ARG A 1 229 ? 1.021 -9.245 -12.307 1.00 97.50 229 ARG A N 1
ATOM 1791 C CA . ARG A 1 229 ? 0.104 -10.403 -12.182 1.00 97.50 229 ARG A CA 1
ATOM 1792 C C . ARG A 1 229 ? -1.190 -10.029 -11.462 1.00 97.50 229 ARG A C 1
ATOM 1794 O O . ARG A 1 229 ? -2.252 -10.519 -11.833 1.00 97.50 229 ARG A O 1
ATOM 1801 N N . TYR A 1 230 ? -1.110 -9.129 -10.486 1.00 98.06 230 TYR A N 1
ATOM 1802 C CA . TYR A 1 230 ? -2.265 -8.605 -9.757 1.00 98.06 230 TYR A CA 1
ATOM 1803 C C . TYR A 1 230 ? -2.852 -7.329 -10.390 1.00 98.06 230 TYR A C 1
ATOM 1805 O O . TYR A 1 230 ? -3.563 -6.585 -9.721 1.00 98.06 230 TYR A O 1
ATOM 1813 N N . LYS A 1 231 ? -2.644 -7.125 -11.702 1.00 97.25 231 LYS A N 1
ATOM 1814 C CA . LYS A 1 231 ? -3.250 -6.055 -12.518 1.00 97.25 231 LYS A CA 1
ATOM 1815 C C . LYS A 1 231 ? -2.802 -4.635 -12.145 1.00 97.25 231 LYS A C 1
ATOM 1817 O O . LYS A 1 231 ? -3.597 -3.694 -12.208 1.00 97.25 231 LYS A O 1
ATOM 1822 N N . ALA A 1 232 ? -1.533 -4.470 -11.773 1.00 98.12 232 ALA A N 1
ATOM 1823 C CA . ALA A 1 232 ? -0.914 -3.150 -11.783 1.00 98.12 232 ALA A CA 1
ATOM 1824 C C . ALA A 1 232 ? -0.966 -2.555 -13.198 1.00 98.12 232 ALA A C 1
ATOM 1826 O O . ALA A 1 232 ? -0.628 -3.244 -14.161 1.00 98.12 232 ALA A O 1
ATOM 1827 N N . ASP A 1 233 ? -1.385 -1.300 -13.313 1.00 97.50 233 ASP A N 1
ATOM 1828 C CA . ASP A 1 233 ? -1.373 -0.562 -14.572 1.00 97.50 233 ASP A CA 1
ATOM 1829 C C . ASP A 1 233 ? 0.060 -0.064 -14.846 1.00 97.50 233 ASP A C 1
ATOM 1831 O O . ASP A 1 233 ? 0.585 0.748 -14.074 1.00 97.50 233 ASP A O 1
ATOM 1835 N N . PRO A 1 234 ? 0.722 -0.545 -15.917 1.00 97.06 234 PRO A N 1
ATOM 1836 C CA . PRO A 1 234 ? 2.102 -0.178 -16.231 1.00 97.06 234 PRO A CA 1
ATOM 1837 C C . PRO A 1 234 ? 2.272 1.263 -16.718 1.00 97.06 234 PRO A C 1
ATOM 1839 O O . PRO A 1 234 ? 3.406 1.719 -16.868 1.00 97.06 234 PRO A O 1
ATOM 1842 N N . ASN A 1 235 ? 1.171 1.973 -16.967 1.00 95.19 235 ASN A N 1
ATOM 1843 C CA . ASN A 1 235 ? 1.169 3.337 -17.481 1.00 95.19 235 ASN A CA 1
ATOM 1844 C C . ASN A 1 235 ? 0.977 4.390 -16.385 1.00 95.19 235 ASN A C 1
ATOM 1846 O O . ASN A 1 235 ? 1.009 5.581 -16.688 1.00 95.19 235 ASN A O 1
ATOM 1850 N N . LEU A 1 236 ? 0.802 3.983 -15.122 1.00 92.75 236 LEU A N 1
ATOM 1851 C CA . LEU A 1 236 ? 0.804 4.907 -13.989 1.00 92.75 236 LEU A CA 1
ATOM 1852 C C . LEU A 1 236 ? 2.217 5.451 -13.747 1.00 92.75 236 LEU A C 1
ATOM 1854 O O . LEU A 1 236 ? 3.205 4.718 -13.806 1.00 92.75 236 LEU A O 1
ATOM 1858 N N . TYR A 1 237 ? 2.308 6.748 -13.465 1.00 87.00 237 TYR A N 1
ATOM 1859 C CA . TYR A 1 237 ? 3.570 7.465 -13.300 1.00 87.00 237 TYR A CA 1
ATOM 1860 C C . TYR A 1 237 ? 3.404 8.640 -12.327 1.00 87.00 237 TYR A C 1
ATOM 1862 O O . TYR A 1 237 ? 2.329 9.236 -12.230 1.00 87.00 237 TYR A O 1
ATOM 1870 N N . LEU A 1 238 ? 4.487 9.010 -11.648 1.00 81.56 238 LEU A N 1
ATOM 1871 C CA . LEU A 1 238 ? 4.666 10.304 -10.992 1.00 81.56 238 LEU A CA 1
ATOM 1872 C C . LEU A 1 238 ? 6.055 10.814 -11.404 1.00 81.56 238 LEU A C 1
ATOM 1874 O O . LEU A 1 238 ? 7.086 10.418 -10.879 1.00 81.56 238 LEU A O 1
ATOM 1878 N N . GLY A 1 239 ? 6.091 11.640 -12.450 1.00 85.69 239 GLY A N 1
ATOM 1879 C CA . GLY A 1 239 ? 7.335 12.086 -13.088 1.00 85.69 239 GLY A CA 1
ATOM 1880 C C . GLY A 1 239 ? 7.833 11.139 -14.184 1.00 85.69 239 GLY A C 1
ATOM 1881 O O . GLY A 1 239 ? 7.942 11.573 -15.330 1.00 85.69 239 GLY A O 1
ATOM 1882 N N . ARG A 1 240 ? 8.080 9.858 -13.867 1.00 89.00 240 ARG A N 1
ATOM 1883 C CA . ARG A 1 240 ? 8.547 8.836 -14.830 1.00 89.00 240 ARG A CA 1
ATOM 1884 C C . ARG A 1 240 ? 7.721 7.555 -14.770 1.00 89.00 240 ARG A C 1
ATOM 1886 O O . ARG A 1 240 ? 7.251 7.162 -13.706 1.00 89.00 240 ARG A O 1
ATOM 1893 N N . SER A 1 241 ? 7.551 6.900 -15.915 1.00 93.12 241 SER A N 1
ATOM 1894 C CA . SER A 1 241 ? 6.892 5.597 -16.009 1.00 93.12 241 SER A CA 1
ATOM 1895 C C . SER A 1 241 ? 7.821 4.465 -15.570 1.00 93.12 241 SER A C 1
ATOM 1897 O O . SER A 1 241 ? 9.051 4.572 -15.632 1.00 93.12 241 SER A O 1
ATOM 1899 N N . ALA A 1 242 ? 7.229 3.332 -15.185 1.00 96.12 242 ALA A N 1
ATOM 1900 C CA . ALA A 1 242 ? 7.987 2.127 -14.858 1.00 96.12 242 ALA A CA 1
ATOM 1901 C C . ALA A 1 242 ? 8.881 1.671 -16.028 1.00 96.12 242 ALA A C 1
ATOM 1903 O O . ALA A 1 242 ? 10.005 1.226 -15.807 1.00 96.12 242 ALA A O 1
ATOM 1904 N N . LEU A 1 243 ? 8.418 1.829 -17.275 1.00 97.00 243 LEU A N 1
ATOM 1905 C CA . LEU A 1 243 ? 9.193 1.463 -18.462 1.00 97.00 243 LEU A CA 1
ATOM 1906 C C . LEU A 1 243 ? 10.408 2.376 -18.656 1.00 97.00 243 LEU A C 1
ATOM 1908 O O . LEU A 1 243 ? 11.501 1.872 -18.888 1.00 97.00 243 LEU A O 1
ATOM 1912 N N . GLN A 1 244 ? 10.252 3.697 -18.510 1.00 94.81 244 GLN A N 1
ATOM 1913 C CA . GLN A 1 244 ? 11.380 4.633 -18.612 1.00 94.81 244 GLN A CA 1
ATOM 1914 C C . GLN A 1 244 ? 12.472 4.322 -17.579 1.00 94.81 244 GLN A C 1
ATOM 1916 O O . GLN A 1 244 ? 13.653 4.418 -17.898 1.00 94.81 244 GLN A O 1
ATOM 1921 N N . LEU A 1 245 ? 12.092 3.954 -16.351 1.00 95.31 245 LEU A N 1
ATOM 1922 C CA . LEU A 1 245 ? 13.046 3.598 -15.295 1.00 95.31 245 LEU A CA 1
ATOM 1923 C C . LEU A 1 245 ? 13.716 2.243 -15.550 1.00 95.31 245 LEU A C 1
ATOM 1925 O O . LEU A 1 245 ? 14.925 2.121 -15.380 1.00 95.31 245 LEU A O 1
ATOM 1929 N N . ALA A 1 246 ? 12.955 1.241 -16.000 1.00 96.56 246 ALA A N 1
ATOM 1930 C CA . ALA A 1 246 ? 13.507 -0.065 -16.350 1.00 96.56 246 ALA A CA 1
ATOM 1931 C C . ALA A 1 246 ? 14.525 0.035 -17.498 1.00 96.56 246 ALA A C 1
ATOM 1933 O O . ALA A 1 246 ? 15.574 -0.598 -17.437 1.00 96.56 246 ALA A O 1
ATOM 1934 N N . VAL A 1 247 ? 14.245 0.860 -18.512 1.00 96.38 247 VAL A N 1
ATOM 1935 C CA . VAL A 1 247 ? 15.170 1.116 -19.624 1.00 96.38 247 VAL A CA 1
ATOM 1936 C C . VAL A 1 247 ? 16.397 1.897 -19.164 1.00 96.38 247 VAL A C 1
ATOM 1938 O O . VAL A 1 247 ? 17.518 1.492 -19.446 1.00 96.38 247 VAL A O 1
ATOM 1941 N N . GLU A 1 248 ? 16.225 2.982 -18.407 1.00 94.12 248 GLU A N 1
ATOM 1942 C CA . GLU A 1 248 ? 17.367 3.766 -17.917 1.00 94.12 248 GLU A CA 1
ATOM 1943 C C . GLU A 1 248 ? 18.373 2.922 -17.126 1.00 94.12 248 GLU A C 1
ATOM 1945 O O . GLU A 1 248 ? 19.575 3.136 -17.254 1.00 94.12 248 GLU A O 1
ATOM 1950 N N . GLN A 1 249 ? 17.887 1.952 -16.352 1.00 92.38 249 GLN A N 1
ATOM 1951 C CA . GLN A 1 249 ? 18.721 1.063 -15.542 1.00 92.38 249 GLN A CA 1
ATOM 1952 C C . GLN A 1 249 ? 19.150 -0.227 -16.264 1.00 92.38 249 GLN A C 1
ATOM 1954 O O . GLN A 1 249 ? 19.710 -1.116 -15.633 1.00 92.38 249 GLN A O 1
ATOM 1959 N N . ASP A 1 250 ? 18.892 -0.342 -17.570 1.00 92.25 250 ASP A N 1
ATOM 1960 C CA . ASP A 1 250 ? 19.221 -1.514 -18.400 1.00 92.25 250 ASP A CA 1
ATOM 1961 C C . ASP A 1 250 ? 18.596 -2.838 -17.905 1.00 92.25 250 ASP A C 1
ATOM 1963 O O . ASP A 1 250 ? 19.124 -3.943 -18.054 1.00 92.25 250 ASP A O 1
ATOM 1967 N N . HIS A 1 251 ? 17.404 -2.758 -17.313 1.00 95.12 251 HIS A N 1
ATOM 1968 C CA . HIS A 1 251 ? 16.665 -3.914 -16.814 1.00 95.12 251 HIS A CA 1
ATOM 1969 C C . HIS A 1 251 ? 15.846 -4.590 -17.920 1.00 95.12 251 HIS A C 1
ATOM 1971 O O . HIS A 1 251 ? 14.617 -4.664 -17.846 1.00 95.12 251 HIS A O 1
ATOM 1977 N N . TYR A 1 252 ? 16.521 -5.147 -18.932 1.00 95.25 252 TYR A N 1
ATOM 1978 C CA . TYR A 1 252 ? 15.878 -5.767 -20.102 1.00 95.25 252 TYR A CA 1
ATOM 1979 C C . TYR A 1 252 ? 14.727 -6.746 -19.770 1.00 95.25 252 TYR A C 1
ATOM 1981 O O . TYR A 1 252 ? 13.651 -6.607 -20.364 1.00 95.25 252 TYR A O 1
ATOM 1989 N N . PRO A 1 253 ? 14.860 -7.711 -18.827 1.00 96.12 253 PRO A N 1
ATOM 1990 C CA . PRO A 1 253 ? 13.755 -8.616 -18.497 1.00 96.12 253 PRO A CA 1
ATOM 1991 C C . PRO A 1 253 ? 12.512 -7.877 -17.993 1.00 96.12 253 PRO A C 1
ATOM 1993 O O . PRO A 1 253 ? 11.389 -8.255 -18.333 1.00 96.12 253 PRO A O 1
ATOM 1996 N N . LEU A 1 254 ? 12.711 -6.808 -17.218 1.00 97.38 254 LEU A N 1
ATOM 1997 C CA . LEU A 1 254 ? 11.629 -5.981 -16.706 1.00 97.38 254 LEU A CA 1
ATOM 1998 C C . LEU A 1 254 ? 11.008 -5.124 -17.812 1.00 97.38 254 LEU A C 1
ATOM 2000 O O . LEU A 1 254 ? 9.785 -5.107 -17.929 1.00 97.38 254 LEU A O 1
ATOM 2004 N N . SER A 1 255 ? 11.818 -4.486 -18.660 1.00 97.69 255 SER A N 1
ATOM 2005 C CA . SER A 1 255 ? 11.336 -3.728 -19.823 1.00 97.69 255 SER A CA 1
ATOM 2006 C C . SER A 1 255 ? 10.455 -4.599 -20.720 1.00 97.69 255 SER A C 1
ATOM 2008 O O . SER A 1 255 ? 9.340 -4.213 -21.071 1.00 97.69 255 SER A O 1
ATOM 2010 N N . ARG A 1 256 ? 10.894 -5.833 -21.002 1.00 97.19 256 ARG A N 1
ATOM 2011 C CA . ARG A 1 256 ? 10.110 -6.812 -21.764 1.00 97.19 256 ARG A CA 1
ATOM 2012 C C . ARG A 1 256 ? 8.799 -7.166 -21.068 1.00 97.19 256 ARG A C 1
ATOM 2014 O O . ARG A 1 256 ? 7.759 -7.184 -21.720 1.00 97.19 256 ARG A O 1
ATOM 2021 N N . ALA A 1 257 ? 8.829 -7.441 -19.764 1.00 97.25 257 ALA A N 1
ATOM 2022 C CA . ALA A 1 257 ? 7.620 -7.766 -19.010 1.00 97.25 257 ALA A CA 1
ATOM 2023 C C . ALA A 1 257 ? 6.618 -6.600 -18.983 1.00 97.25 257 ALA A C 1
ATOM 2025 O O . ALA A 1 257 ? 5.421 -6.829 -19.124 1.00 97.25 257 ALA A O 1
ATOM 2026 N N . LEU A 1 258 ? 7.090 -5.358 -18.849 1.00 98.12 258 LEU A N 1
ATOM 2027 C CA . LEU A 1 258 ? 6.252 -4.159 -18.875 1.00 98.12 258 LEU A CA 1
ATOM 2028 C C . LEU A 1 258 ? 5.570 -3.980 -20.238 1.00 98.12 258 LEU A C 1
ATOM 2030 O O . LEU A 1 258 ? 4.348 -3.845 -20.284 1.00 98.12 258 LEU A O 1
ATOM 2034 N N . ILE A 1 259 ? 6.325 -4.061 -21.339 1.00 98.06 259 ILE A N 1
ATOM 2035 C CA . ILE A 1 259 ? 5.786 -3.989 -22.709 1.00 98.06 259 ILE A CA 1
ATOM 2036 C C . ILE A 1 259 ? 4.732 -5.079 -22.945 1.00 98.06 259 ILE A C 1
ATOM 2038 O O . ILE A 1 259 ? 3.611 -4.786 -23.353 1.00 98.06 259 ILE A O 1
ATOM 2042 N N . GLN A 1 260 ? 5.032 -6.328 -22.573 1.00 96.56 260 GLN A N 1
ATOM 2043 C CA . GLN A 1 260 ? 4.094 -7.453 -22.697 1.00 96.56 260 GLN A CA 1
ATOM 2044 C C . GLN A 1 260 ? 2.806 -7.283 -21.883 1.00 96.56 260 GLN A C 1
ATOM 2046 O O . GLN A 1 260 ? 1.803 -7.935 -22.170 1.00 96.56 260 GLN A O 1
ATOM 2051 N N . ARG A 1 261 ? 2.830 -6.441 -20.847 1.00 97.38 261 ARG A N 1
ATOM 2052 C CA . ARG A 1 261 ? 1.673 -6.139 -19.997 1.00 97.38 261 ARG A CA 1
ATOM 2053 C C . ARG A 1 261 ? 1.008 -4.808 -20.352 1.00 97.38 261 ARG A C 1
ATOM 2055 O O . ARG A 1 261 ? 0.148 -4.361 -19.602 1.00 97.38 261 ARG A O 1
ATOM 2062 N N . GLY A 1 262 ? 1.350 -4.217 -21.499 1.00 96.31 262 GLY A N 1
ATOM 2063 C CA . GLY A 1 262 ? 0.682 -3.035 -22.042 1.00 96.31 262 GLY A CA 1
ATOM 2064 C C . GLY A 1 262 ? 1.293 -1.701 -21.616 1.00 96.31 262 GLY A C 1
ATOM 2065 O O . GLY A 1 262 ? 0.592 -0.688 -21.632 1.00 96.31 262 GLY A O 1
ATOM 2066 N N . ALA A 1 263 ? 2.571 -1.673 -21.219 1.00 97.00 263 ALA A N 1
ATOM 2067 C CA . ALA A 1 263 ? 3.291 -0.412 -21.070 1.00 97.00 263 ALA A CA 1
ATOM 2068 C C . ALA A 1 263 ? 3.384 0.291 -22.429 1.00 97.00 263 ALA A C 1
ATOM 2070 O O . ALA A 1 263 ? 3.846 -0.296 -23.404 1.00 97.00 263 ALA A O 1
ATOM 2071 N N . ASN A 1 264 ? 2.964 1.550 -22.492 1.00 95.19 264 ASN A N 1
ATOM 2072 C CA . ASN A 1 264 ? 3.056 2.359 -23.697 1.00 95.19 264 ASN A CA 1
ATOM 2073 C C . ASN A 1 264 ? 4.487 2.923 -23.834 1.00 95.19 264 ASN A C 1
ATOM 2075 O O . ASN A 1 264 ? 4.880 3.768 -23.020 1.00 95.19 264 ASN A O 1
ATOM 2079 N N . PRO A 1 265 ? 5.264 2.515 -24.859 1.00 95.31 265 PRO A N 1
ATOM 2080 C CA . PRO A 1 265 ? 6.643 2.973 -25.037 1.00 95.31 265 PRO A CA 1
ATOM 2081 C C . PRO A 1 265 ? 6.755 4.457 -25.405 1.00 95.31 265 PRO A C 1
ATOM 2083 O O . PRO A 1 265 ? 7.826 5.044 -25.260 1.00 95.31 265 PRO A O 1
ATOM 2086 N N . ASN A 1 266 ? 5.644 5.067 -25.822 1.00 93.62 266 ASN A N 1
ATOM 2087 C CA . ASN A 1 266 ? 5.554 6.462 -26.242 1.00 93.62 266 ASN A CA 1
ATOM 2088 C C . ASN A 1 266 ? 5.094 7.396 -25.114 1.00 93.62 266 ASN A C 1
ATOM 2090 O O . ASN A 1 266 ? 4.742 8.546 -25.383 1.00 93.62 266 ASN A O 1
ATOM 2094 N N . LEU A 1 267 ? 5.028 6.912 -23.865 1.00 91.25 267 LEU A N 1
ATOM 2095 C CA . LEU A 1 267 ? 4.763 7.765 -22.707 1.00 91.25 267 LEU A CA 1
ATOM 2096 C C . LEU A 1 267 ? 5.973 8.641 -22.400 1.00 91.25 267 LEU A C 1
ATOM 2098 O O . LEU A 1 267 ? 7.073 8.152 -22.141 1.00 91.25 267 LEU A O 1
ATOM 2102 N N . GLY A 1 268 ? 5.717 9.941 -22.420 1.00 83.69 268 GLY A N 1
ATOM 2103 C CA . GLY A 1 268 ? 6.667 10.997 -22.152 1.00 83.69 268 GLY A CA 1
ATOM 2104 C C . GLY A 1 268 ? 6.553 11.597 -20.749 1.00 83.69 268 GLY A C 1
ATOM 2105 O O . GLY A 1 268 ? 5.911 11.046 -19.848 1.00 83.69 268 GLY A O 1
ATOM 2106 N N . ILE A 1 269 ? 7.169 12.765 -20.564 1.00 74.56 269 ILE A N 1
ATOM 2107 C CA . ILE A 1 269 ? 7.084 13.548 -19.326 1.00 74.56 269 ILE A CA 1
ATOM 2108 C C . ILE A 1 269 ? 5.630 13.953 -19.080 1.00 74.56 269 ILE A C 1
ATOM 2110 O O . ILE A 1 269 ? 4.894 14.342 -19.986 1.00 74.56 269 ILE A O 1
ATOM 2114 N N . GLY A 1 270 ? 5.189 13.846 -17.826 1.00 70.56 270 GLY A N 1
ATOM 2115 C CA . GLY A 1 270 ? 3.822 14.214 -17.473 1.00 70.56 270 GLY A CA 1
ATOM 2116 C C . GLY A 1 270 ? 2.765 13.300 -18.103 1.00 70.56 270 GLY A C 1
ATOM 2117 O O . GLY A 1 270 ? 1.607 13.706 -18.149 1.00 70.56 270 GLY A O 1
ATOM 2118 N N . GLY A 1 271 ? 3.141 12.099 -18.573 1.00 74.38 271 GLY A N 1
ATOM 2119 C CA . GLY A 1 271 ? 2.242 11.073 -19.125 1.00 74.38 271 GLY A CA 1
ATOM 2120 C C . GLY A 1 271 ? 1.633 11.416 -20.472 1.00 74.38 271 GLY A C 1
ATOM 2121 O O . GLY A 1 271 ? 0.758 10.702 -20.962 1.00 74.38 271 GLY A O 1
ATOM 2122 N N . LYS A 1 272 ? 2.079 12.514 -21.079 1.00 81.00 272 LYS A N 1
ATOM 2123 C CA . LYS A 1 272 ? 1.680 12.869 -22.430 1.00 81.00 272 LYS A CA 1
ATOM 2124 C C . LYS A 1 272 ? 2.428 11.975 -23.397 1.00 81.00 272 LYS A C 1
ATOM 2126 O O . LYS A 1 272 ? 3.622 11.718 -23.241 1.00 81.00 272 LYS A O 1
ATOM 2131 N N . ARG A 1 273 ? 1.707 11.483 -24.400 1.00 84.12 273 ARG A N 1
ATOM 2132 C CA . ARG A 1 273 ? 2.340 10.795 -25.517 1.00 84.12 273 ARG A CA 1
ATOM 2133 C C . ARG A 1 273 ? 3.303 11.773 -26.181 1.00 84.12 273 ARG A C 1
ATOM 2135 O O . ARG A 1 273 ? 2.907 12.915 -26.406 1.00 84.12 273 ARG A O 1
ATOM 2142 N N . CYS A 1 274 ? 4.498 11.308 -26.541 1.00 81.56 274 CYS A N 1
ATOM 2143 C CA . CYS A 1 274 ? 5.394 12.079 -27.399 1.00 81.56 274 CYS A CA 1
ATOM 2144 C C . CYS A 1 274 ? 5.887 13.416 -26.801 1.00 81.56 274 CYS A C 1
ATOM 2146 O O . CYS A 1 274 ? 6.101 14.380 -27.532 1.00 81.56 274 CYS A O 1
ATOM 2148 N N . ASP A 1 275 ? 6.067 13.487 -25.478 1.00 83.62 275 ASP A N 1
ATOM 2149 C CA . ASP A 1 275 ? 6.545 14.694 -24.789 1.00 83.62 275 ASP A CA 1
ATOM 2150 C C . ASP A 1 275 ? 7.817 14.414 -23.969 1.00 83.62 275 ASP A C 1
ATOM 2152 O O . ASP A 1 275 ? 7.890 13.453 -23.206 1.00 83.62 275 ASP A O 1
ATOM 2156 N N . GLY A 1 276 ? 8.841 15.255 -24.083 1.00 84.31 276 GLY A N 1
ATOM 2157 C CA . GLY A 1 276 ? 10.113 15.050 -23.381 1.00 84.31 276 GLY A CA 1
ATOM 2158 C C . GLY A 1 276 ? 10.840 13.742 -23.741 1.00 84.31 276 GLY A C 1
ATOM 2159 O O . GLY A 1 276 ? 10.852 13.327 -24.894 1.00 84.31 276 GLY A O 1
ATOM 2160 N N . ILE A 1 277 ? 11.509 13.128 -22.755 1.00 86.81 277 ILE A N 1
ATOM 2161 C CA . ILE A 1 277 ? 12.337 11.920 -22.940 1.00 86.81 277 ILE A CA 1
ATOM 2162 C C . ILE A 1 277 ? 11.457 10.665 -22.879 1.00 86.81 277 ILE A C 1
ATOM 2164 O O . ILE A 1 277 ? 10.856 10.391 -21.841 1.00 86.81 277 ILE A O 1
ATOM 2168 N N . MET A 1 278 ? 11.426 9.865 -23.945 1.00 91.56 278 MET A N 1
ATOM 2169 C CA . MET A 1 278 ? 10.713 8.582 -24.004 1.00 91.56 278 MET A CA 1
ATOM 2170 C C . MET A 1 278 ? 11.639 7.391 -23.721 1.00 91.56 278 MET A C 1
ATOM 2172 O O . MET A 1 278 ? 12.858 7.529 -23.602 1.00 91.56 278 MET A O 1
ATOM 2176 N N . ALA A 1 279 ? 11.060 6.190 -23.616 1.00 94.06 279 ALA A N 1
ATOM 2177 C CA . ALA A 1 279 ? 11.826 4.962 -23.399 1.00 94.06 279 ALA A CA 1
ATOM 2178 C C . ALA A 1 279 ? 12.862 4.722 -24.514 1.00 94.06 279 ALA A C 1
ATOM 2180 O O . ALA A 1 279 ? 14.000 4.360 -24.224 1.00 94.06 279 ALA A O 1
ATOM 2181 N N . LEU A 1 280 ? 12.502 4.983 -25.775 1.00 95.12 280 LEU A N 1
ATOM 2182 C CA . LEU A 1 280 ? 13.404 4.780 -26.912 1.00 95.12 280 LEU A CA 1
ATOM 2183 C C . LEU A 1 280 ? 14.598 5.748 -26.892 1.00 95.12 280 LEU A C 1
ATOM 2185 O O . LEU A 1 280 ? 15.726 5.336 -27.154 1.00 95.12 280 LEU A O 1
ATOM 2189 N N . ASP A 1 281 ? 14.381 7.005 -26.489 1.00 92.75 281 ASP A N 1
ATOM 2190 C CA . ASP A 1 281 ? 15.461 7.991 -26.351 1.00 92.75 281 ASP A CA 1
ATOM 2191 C C . ASP A 1 281 ? 16.498 7.555 -25.307 1.00 92.75 281 ASP A C 1
ATOM 2193 O O . ASP A 1 281 ? 17.700 7.733 -25.505 1.00 92.75 281 ASP A O 1
ATOM 2197 N N . LEU A 1 282 ? 16.042 6.973 -24.191 1.00 93.50 282 LEU A N 1
ATOM 2198 C CA . LEU A 1 282 ? 16.917 6.436 -23.146 1.00 93.50 282 LEU A CA 1
ATOM 2199 C C . LEU A 1 282 ? 17.720 5.233 -23.655 1.00 93.50 282 LEU A C 1
ATOM 2201 O O . LEU A 1 282 ? 18.929 5.176 -23.433 1.00 93.50 282 LEU A O 1
ATOM 2205 N N . ALA A 1 283 ? 17.073 4.313 -24.376 1.00 95.75 283 ALA A N 1
ATOM 2206 C CA . ALA A 1 283 ? 17.726 3.129 -24.931 1.00 95.75 283 ALA A CA 1
ATOM 2207 C C . ALA A 1 283 ? 18.844 3.501 -25.925 1.00 95.75 283 ALA A C 1
ATOM 2209 O O . ALA A 1 283 ? 19.939 2.942 -25.851 1.00 95.75 283 ALA A O 1
ATOM 2210 N N . PHE A 1 284 ? 18.614 4.498 -26.792 1.00 94.38 284 PHE A N 1
ATOM 2211 C CA . PHE A 1 284 ? 19.646 5.010 -27.701 1.00 94.38 284 PHE A CA 1
ATOM 2212 C C . PHE A 1 284 ? 20.801 5.689 -26.963 1.00 94.38 284 PHE A C 1
ATOM 2214 O O . PHE A 1 284 ? 21.961 5.400 -27.256 1.00 94.38 284 PHE A O 1
ATOM 2221 N N . ARG A 1 285 ? 20.511 6.566 -25.989 1.00 93.62 285 ARG A N 1
ATOM 2222 C CA . ARG A 1 285 ? 21.548 7.263 -25.199 1.00 93.62 285 ARG A CA 1
ATOM 2223 C C . ARG A 1 285 ? 22.476 6.295 -24.468 1.00 93.62 285 ARG A C 1
ATOM 2225 O O . ARG A 1 285 ? 23.660 6.585 -24.332 1.00 93.62 285 ARG A O 1
ATOM 2232 N N . ASN A 1 286 ? 21.937 5.159 -24.036 1.00 94.25 286 ASN A N 1
ATOM 2233 C CA . ASN A 1 286 ? 22.666 4.140 -23.289 1.00 94.25 286 ASN A CA 1
ATOM 2234 C C . ASN A 1 286 ? 23.221 3.005 -24.173 1.00 94.25 286 ASN A C 1
ATOM 2236 O O . ASN A 1 286 ? 23.768 2.048 -23.633 1.00 94.25 286 ASN A O 1
ATOM 2240 N N . ALA A 1 287 ? 23.081 3.086 -25.504 1.00 95.38 287 ALA A N 1
ATOM 2241 C CA . ALA A 1 287 ? 23.507 2.055 -26.460 1.00 95.38 287 ALA A CA 1
ATOM 2242 C C . ALA A 1 287 ? 22.944 0.640 -26.168 1.00 95.38 287 ALA A C 1
ATOM 2244 O O . ALA A 1 287 ? 23.625 -0.370 -26.346 1.00 95.38 287 ALA A O 1
ATOM 2245 N N . GLN A 1 288 ? 21.685 0.556 -25.729 1.00 95.38 288 GLN A N 1
ATOM 2246 C CA . GLN A 1 288 ? 21.021 -0.698 -25.353 1.00 95.38 288 GLN A CA 1
ATOM 2247 C C . GLN A 1 288 ? 20.332 -1.358 -26.558 1.00 95.38 288 GLN A C 1
ATOM 2249 O O . GLN A 1 288 ? 19.106 -1.346 -26.663 1.00 95.38 288 GLN A O 1
ATOM 2254 N N . GLU A 1 289 ? 21.107 -1.955 -27.465 1.00 95.19 289 GLU A N 1
ATOM 2255 C CA . GLU A 1 289 ? 20.621 -2.522 -28.741 1.00 95.19 289 GLU A CA 1
ATOM 2256 C C . GLU A 1 289 ? 19.393 -3.438 -28.573 1.00 95.19 289 GLU A C 1
ATOM 2258 O O . GLU A 1 289 ? 18.349 -3.216 -29.178 1.00 95.19 289 GLU A O 1
ATOM 2263 N N . ARG A 1 290 ? 19.442 -4.378 -27.620 1.00 96.62 290 ARG A N 1
ATOM 2264 C CA . ARG A 1 290 ? 18.316 -5.291 -27.344 1.00 96.62 290 ARG A CA 1
ATOM 2265 C C . ARG A 1 290 ? 17.044 -4.577 -26.883 1.00 96.62 290 ARG A C 1
ATOM 2267 O O . ARG A 1 290 ? 15.942 -5.064 -27.124 1.00 96.62 290 ARG A O 1
ATOM 2274 N N . VAL A 1 291 ? 17.187 -3.481 -26.140 1.00 97.00 291 VAL A N 1
ATOM 2275 C CA . VAL A 1 291 ? 16.047 -2.687 -25.665 1.00 97.00 291 VAL A CA 1
ATOM 2276 C C . VAL A 1 291 ? 15.498 -1.836 -26.806 1.00 97.00 291 VAL A C 1
ATOM 2278 O O . VAL A 1 291 ? 14.283 -1.711 -26.916 1.00 97.00 291 VAL A O 1
ATOM 2281 N N . VAL A 1 292 ? 16.364 -1.301 -27.671 1.00 96.81 292 VAL A N 1
ATOM 2282 C CA . VAL A 1 292 ? 15.962 -0.591 -28.893 1.00 96.81 292 VAL A CA 1
ATOM 2283 C C . VAL A 1 292 ? 15.104 -1.499 -29.774 1.00 96.81 292 VAL A C 1
ATOM 2285 O O . VAL A 1 292 ? 13.986 -1.108 -30.104 1.00 96.81 292 VAL A O 1
ATOM 2288 N N . ASP A 1 293 ? 15.559 -2.722 -30.057 1.00 96.88 293 ASP A N 1
ATOM 2289 C CA . ASP A 1 293 ? 14.796 -3.699 -30.848 1.00 96.88 293 ASP A CA 1
ATOM 2290 C C . ASP A 1 293 ? 13.434 -3.992 -30.211 1.00 96.88 293 ASP A C 1
ATOM 2292 O O . ASP A 1 293 ? 12.394 -3.844 -30.849 1.00 96.88 293 ASP A O 1
ATOM 2296 N N . LEU A 1 294 ? 13.419 -4.305 -28.907 1.00 97.88 294 LEU A N 1
ATOM 2297 C CA . LEU A 1 294 ? 12.186 -4.546 -28.153 1.00 97.88 294 LEU A CA 1
ATOM 2298 C C . LEU A 1 294 ? 11.195 -3.378 -28.276 1.00 97.88 294 LEU A C 1
ATOM 2300 O O . LEU A 1 294 ? 9.991 -3.601 -28.395 1.00 97.88 294 LEU A O 1
ATOM 2304 N N . LEU A 1 295 ? 11.678 -2.141 -28.181 1.00 97.25 295 LEU A N 1
ATOM 2305 C CA . LEU A 1 295 ? 10.838 -0.950 -28.235 1.00 97.25 295 LEU A CA 1
ATOM 2306 C C . LEU A 1 295 ? 10.319 -0.696 -29.658 1.00 97.25 295 LEU A C 1
ATOM 2308 O O . LEU A 1 295 ? 9.124 -0.441 -29.815 1.00 97.25 295 LEU A O 1
ATOM 2312 N N . MET A 1 296 ? 11.163 -0.813 -30.687 1.00 95.94 296 MET A N 1
ATOM 2313 C CA . MET A 1 296 ? 10.753 -0.622 -32.086 1.00 95.94 296 MET A CA 1
ATOM 2314 C C . MET A 1 296 ? 9.760 -1.695 -32.546 1.00 95.94 296 MET A C 1
ATOM 2316 O O . MET A 1 296 ? 8.734 -1.358 -33.141 1.00 95.94 296 MET A O 1
ATOM 2320 N N . ASP A 1 297 ? 9.974 -2.955 -32.155 1.00 97.12 297 ASP A N 1
ATOM 2321 C CA . ASP A 1 297 ? 9.033 -4.061 -32.386 1.00 97.12 297 ASP A CA 1
ATOM 2322 C C . ASP A 1 297 ? 7.654 -3.808 -31.752 1.00 97.12 297 ASP A C 1
ATOM 2324 O O . ASP A 1 297 ? 6.656 -4.407 -32.152 1.00 97.12 297 ASP A O 1
ATOM 2328 N N . ASN A 1 298 ? 7.582 -2.914 -30.760 1.00 97.12 298 ASN A N 1
ATOM 2329 C CA . ASN A 1 298 ? 6.357 -2.536 -30.057 1.00 97.12 298 ASN A CA 1
ATOM 2330 C C . ASN A 1 298 ? 5.932 -1.087 -30.348 1.00 97.12 298 ASN A C 1
ATOM 2332 O O . ASN A 1 298 ? 5.270 -0.450 -29.525 1.00 97.12 298 ASN A O 1
ATOM 2336 N N . HIS A 1 299 ? 6.266 -0.583 -31.541 1.00 94.62 299 HIS A N 1
ATOM 2337 C CA . HIS A 1 299 ? 5.825 0.716 -32.063 1.00 94.62 299 HIS A CA 1
ATOM 2338 C C . HIS A 1 299 ? 6.248 1.918 -31.202 1.00 94.62 299 HIS A C 1
ATOM 2340 O O . HIS A 1 299 ? 5.501 2.898 -31.067 1.00 94.62 299 HIS A O 1
ATOM 2346 N N . ALA A 1 300 ? 7.435 1.849 -30.596 1.00 94.56 300 ALA A N 1
ATOM 2347 C CA . ALA A 1 300 ? 8.070 3.025 -30.023 1.00 94.56 300 ALA A CA 1
ATOM 2348 C C . ALA A 1 300 ? 8.450 4.014 -31.131 1.00 94.56 300 ALA A C 1
ATOM 2350 O O . ALA A 1 300 ? 9.021 3.627 -32.146 1.00 94.56 300 ALA A O 1
ATOM 2351 N N . LEU A 1 301 ? 8.129 5.282 -30.914 1.00 91.69 301 LEU A N 1
ATOM 2352 C CA . LEU A 1 301 ? 8.399 6.388 -31.817 1.00 91.69 301 LEU A CA 1
ATOM 2353 C C . LEU A 1 301 ? 9.656 7.115 -31.355 1.00 91.69 301 LEU A C 1
ATOM 2355 O O . LEU A 1 301 ? 9.824 7.400 -30.165 1.00 91.69 301 LEU A O 1
ATOM 2359 N N . ALA A 1 302 ? 10.521 7.468 -32.298 1.00 83.94 302 ALA A N 1
ATOM 2360 C CA . ALA A 1 302 ? 11.541 8.473 -32.060 1.00 83.94 302 ALA A CA 1
ATOM 2361 C C . ALA A 1 302 ? 10.879 9.850 -31.908 1.00 83.94 302 ALA A C 1
ATOM 2363 O O . ALA A 1 302 ? 9.827 10.124 -32.486 1.00 83.94 302 ALA A O 1
ATOM 2364 N N . GLN A 1 303 ? 11.531 10.776 -31.200 1.00 75.81 303 GLN A N 1
ATOM 2365 C CA . GLN A 1 303 ? 10.996 12.127 -30.988 1.00 75.81 303 GLN A CA 1
ATOM 2366 C C . GLN A 1 303 ? 10.624 12.860 -32.297 1.00 75.81 303 GLN A C 1
ATOM 2368 O O . GLN A 1 303 ? 9.717 13.685 -32.313 1.00 75.81 303 GLN A O 1
ATOM 2373 N N . ARG A 1 304 ? 11.294 12.552 -33.415 1.00 78.31 304 ARG A N 1
ATOM 2374 C CA . ARG A 1 304 ? 10.984 13.136 -34.733 1.00 78.31 304 ARG A CA 1
ATOM 2375 C C . ARG A 1 304 ? 9.716 12.574 -35.381 1.00 78.31 304 ARG A C 1
ATOM 2377 O O . ARG A 1 304 ? 9.141 13.249 -36.219 1.00 78.31 304 ARG A O 1
ATOM 2384 N N . GLU A 1 305 ? 9.297 11.370 -35.006 1.00 83.88 305 GLU A N 1
ATOM 2385 C CA . GLU A 1 305 ? 8.113 10.674 -35.542 1.00 83.88 305 GLU A CA 1
ATOM 2386 C C . GLU A 1 305 ? 6.837 11.003 -34.750 1.00 83.88 305 GLU A C 1
ATOM 2388 O O . GLU A 1 305 ? 5.746 10.527 -35.052 1.00 83.88 305 GLU A O 1
ATOM 2393 N N . CYS A 1 306 ? 6.984 11.811 -33.703 1.00 78.88 306 CYS A N 1
ATOM 2394 C CA . CYS A 1 306 ? 5.917 12.255 -32.822 1.00 78.88 306 CYS A CA 1
ATOM 2395 C C . CYS A 1 306 ? 5.128 13.472 -33.345 1.00 78.88 306 CYS A C 1
ATOM 2397 O O . CYS A 1 306 ? 4.186 13.906 -32.674 1.00 78.88 306 CYS A O 1
ATOM 2399 N N . HIS A 1 307 ? 5.505 14.013 -34.510 1.00 66.75 307 HIS A N 1
ATOM 2400 C CA . HIS A 1 307 ? 4.911 15.182 -35.163 1.00 66.75 307 HIS A CA 1
ATOM 2401 C C . HIS A 1 307 ? 4.329 14.839 -36.533 1.00 66.75 307 HIS A C 1
ATOM 2403 O O . HIS A 1 307 ? 4.979 14.063 -37.268 1.00 66.75 307 HIS A O 1
#